Protein AF-A0AAD7VIT7-F1 (afdb_monomer)

Secondary structure (DSSP, 8-state):
-----------TT-TTTT----TTS-HHHHHHHHHHHHHHHHHHHHHH---SSHHHHHHHHHHHHHHHHHHHHHHHHHHHHHHHHHHHHHHHHHHHTSSSS---------------------------------------------------------TTSHHHHHHHHHHHHHHHHHHHHHHHHHHHHHHHHHHHHHHHHHHHHHHHHHHHHHHHHHHHHHHHHHHHHHHHHHHHHHHHHHHHHHHHHHHHHHHHS------

Structure (mmCIF, N/CA/C/O backbone):
data_AF-A0AAD7VIT7-F1
#
_entry.id   AF-A0AAD7VIT7-F1
#
loop_
_atom_site.group_PDB
_atom_site.id
_atom_site.type_symbol
_atom_site.label_atom_id
_atom_site.label_alt_id
_atom_site.label_comp_id
_atom_site.label_asym_id
_atom_site.label_entity_id
_atom_site.label_seq_id
_atom_site.pdbx_PDB_ins_code
_atom_site.Cartn_x
_atom_site.Cartn_y
_atom_site.Cartn_z
_atom_site.occupancy
_atom_site.B_iso_or_equiv
_atom_site.auth_seq_id
_atom_site.auth_comp_id
_atom_site.auth_asym_id
_atom_site.auth_atom_id
_atom_site.pdbx_PDB_model_num
ATOM 1 N N . MET A 1 1 ? -38.504 -33.530 16.231 1.00 44.66 1 MET A N 1
ATOM 2 C CA . MET A 1 1 ? -37.228 -33.086 15.634 1.00 44.66 1 MET A CA 1
ATOM 3 C C . MET A 1 1 ? -37.461 -32.796 14.166 1.00 44.66 1 MET A C 1
ATOM 5 O O . MET A 1 1 ? -37.619 -33.744 13.418 1.00 44.66 1 MET A O 1
ATOM 9 N N . MET A 1 2 ? -37.498 -31.526 13.772 1.00 37.69 2 MET A N 1
ATOM 10 C CA . MET A 1 2 ? -37.040 -31.074 12.456 1.00 37.69 2 MET A CA 1
ATOM 11 C C . MET A 1 2 ? -36.589 -29.628 12.646 1.00 37.69 2 MET A C 1
ATOM 13 O O . MET A 1 2 ? -37.408 -28.732 12.810 1.00 37.69 2 MET A O 1
ATOM 17 N N . ALA A 1 3 ? -35.276 -29.440 12.758 1.00 42.34 3 ALA A N 1
ATOM 18 C CA . ALA A 1 3 ? -34.670 -28.124 12.688 1.00 42.34 3 ALA A CA 1
ATOM 19 C C . ALA A 1 3 ? -34.668 -27.725 11.209 1.00 42.34 3 ALA A C 1
ATOM 21 O O . ALA A 1 3 ? -33.948 -28.325 10.410 1.00 42.34 3 ALA A O 1
ATOM 22 N N . GLU A 1 4 ? -35.520 -26.771 10.841 1.00 39.25 4 GLU A N 1
ATOM 23 C CA . GLU A 1 4 ? -35.485 -26.153 9.520 1.00 39.25 4 GLU A CA 1
ATOM 24 C C . GLU A 1 4 ? -34.134 -25.459 9.322 1.00 39.25 4 GLU A C 1
ATOM 26 O O . GLU A 1 4 ? -33.704 -24.609 10.106 1.00 39.25 4 GLU A O 1
ATOM 31 N N . MET A 1 5 ? -33.441 -25.881 8.266 1.00 46.94 5 MET A N 1
ATOM 32 C CA . MET A 1 5 ? -32.188 -25.308 7.803 1.00 46.94 5 MET A CA 1
ATOM 33 C C . MET A 1 5 ? -32.387 -23.828 7.479 1.00 46.94 5 MET A C 1
ATOM 35 O O . MET A 1 5 ? -33.125 -23.473 6.561 1.00 46.94 5 MET A O 1
ATOM 39 N N . LYS A 1 6 ? -31.664 -22.964 8.199 1.00 40.91 6 LYS A N 1
ATOM 40 C CA . LYS A 1 6 ? -31.456 -21.568 7.815 1.00 40.91 6 LYS A CA 1
ATOM 41 C C . LYS A 1 6 ? -30.848 -21.547 6.414 1.00 40.91 6 LYS A C 1
ATOM 43 O O . LYS A 1 6 ? -29.674 -21.862 6.223 1.00 40.91 6 LYS A O 1
ATOM 48 N N . THR A 1 7 ? -31.648 -21.182 5.419 1.00 39.81 7 THR A N 1
ATOM 49 C CA . THR A 1 7 ? -31.128 -20.794 4.114 1.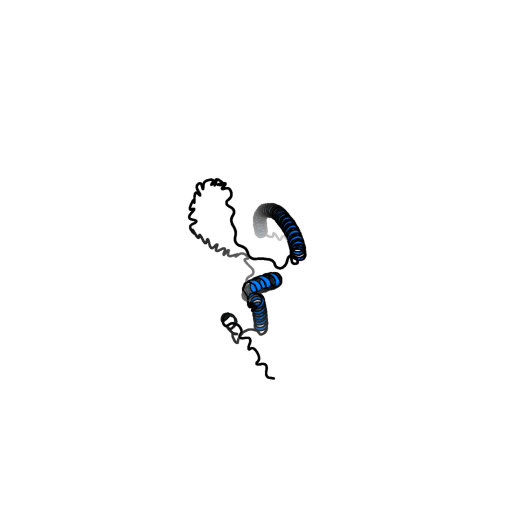00 39.81 7 THR A CA 1
ATOM 50 C C . THR A 1 7 ? -30.355 -19.500 4.317 1.00 39.81 7 THR A C 1
ATOM 52 O O . THR A 1 7 ? -30.952 -18.429 4.433 1.00 39.81 7 THR A O 1
ATOM 55 N N . ASN A 1 8 ? -29.029 -19.595 4.379 1.00 45.41 8 ASN A N 1
ATOM 56 C CA . ASN A 1 8 ? -28.141 -18.446 4.273 1.00 45.41 8 ASN A CA 1
ATOM 57 C C . ASN A 1 8 ? -28.305 -17.867 2.860 1.00 45.41 8 ASN A C 1
ATOM 59 O O . ASN A 1 8 ? -27.525 -18.174 1.958 1.00 45.41 8 ASN A O 1
ATOM 63 N N . LYS A 1 9 ? -29.356 -17.064 2.645 1.00 46.34 9 LYS A N 1
ATOM 64 C CA . LYS A 1 9 ? -29.442 -16.159 1.501 1.00 46.34 9 LYS A CA 1
ATOM 65 C C . LYS A 1 9 ? -28.175 -15.317 1.562 1.00 46.34 9 LYS A C 1
ATOM 67 O O . LYS A 1 9 ? -27.988 -14.552 2.504 1.00 46.34 9 LYS A O 1
ATOM 72 N N . LEU A 1 10 ? -27.282 -15.491 0.588 1.00 54.19 10 LEU A N 1
ATOM 73 C CA . LEU A 1 10 ? -26.277 -14.472 0.316 1.00 54.19 10 LEU A CA 1
ATOM 74 C C . LEU A 1 10 ? -27.039 -13.144 0.189 1.00 54.19 10 LEU A C 1
ATOM 76 O O . LEU A 1 10 ? -28.068 -13.121 -0.498 1.00 54.19 10 LEU A O 1
ATOM 80 N N . PRO A 1 11 ? -26.622 -12.086 0.901 1.00 57.09 11 PRO A N 1
ATOM 81 C CA . PRO A 1 11 ? -27.318 -10.816 0.832 1.00 57.09 11 PRO A CA 1
ATOM 82 C C . PRO A 1 11 ? -27.420 -10.399 -0.635 1.00 57.09 11 PRO A C 1
ATOM 84 O O . PRO A 1 11 ? -26.456 -10.497 -1.394 1.00 57.09 11 PRO A O 1
ATOM 87 N N . SER A 1 12 ? -28.604 -9.933 -1.037 1.00 57.50 12 SER A N 1
ATOM 88 C CA . SER A 1 12 ? -28.936 -9.479 -2.399 1.00 57.50 12 SER A CA 1
ATOM 89 C C . SER A 1 12 ? -28.066 -8.306 -2.897 1.00 57.50 12 SER A C 1
ATOM 91 O O . SER A 1 12 ? -28.325 -7.745 -3.960 1.00 57.50 12 SER A O 1
ATOM 93 N N . ASN A 1 13 ? -27.050 -7.905 -2.136 1.00 63.47 13 ASN A N 1
ATOM 94 C CA . ASN A 1 13 ? -26.297 -6.677 -2.323 1.00 63.47 13 ASN A CA 1
ATOM 95 C C . ASN A 1 13 ? -25.154 -6.787 -3.334 1.00 63.47 13 ASN A C 1
ATOM 97 O O . ASN A 1 13 ? -24.619 -5.756 -3.733 1.00 63.47 13 ASN A O 1
ATOM 101 N N . TRP A 1 14 ? -24.758 -7.984 -3.777 1.00 69.50 14 TRP A N 1
ATOM 102 C CA . TRP A 1 14 ? -23.570 -8.141 -4.629 1.00 69.50 14 TRP A CA 1
ATOM 103 C C . TRP A 1 14 ? -23.892 -8.674 -6.028 1.00 69.50 14 TRP A C 1
ATOM 105 O O . TRP A 1 14 ? -23.249 -9.593 -6.530 1.00 69.50 14 TRP A O 1
ATOM 115 N N . TRP A 1 15 ? -24.877 -8.056 -6.679 1.00 69.44 15 TRP A N 1
ATOM 116 C CA . TRP A 1 15 ? -25.324 -8.365 -8.046 1.00 69.44 15 TRP A CA 1
ATOM 117 C C . TRP A 1 15 ? -24.199 -8.358 -9.104 1.00 69.44 15 TRP A C 1
ATOM 119 O O . TRP A 1 15 ? -24.311 -9.002 -10.143 1.00 69.44 15 TRP A O 1
ATOM 129 N N . TRP A 1 16 ? -23.084 -7.676 -8.836 1.00 73.44 16 TRP A N 1
ATOM 130 C CA . TRP A 1 16 ? -21.914 -7.627 -9.716 1.00 73.44 16 TRP A CA 1
ATOM 131 C C . TRP A 1 16 ? -20.985 -8.853 -9.598 1.00 73.44 16 TRP A C 1
ATOM 133 O O . TRP A 1 16 ? -20.225 -9.113 -10.529 1.00 73.44 16 TRP A O 1
ATOM 143 N N . LEU A 1 17 ? -21.064 -9.639 -8.513 1.00 67.62 17 LEU A N 1
ATOM 144 C CA . LEU A 1 17 ? -20.335 -10.914 -8.369 1.00 67.62 17 LEU A CA 1
ATOM 145 C C . LEU A 1 17 ? -20.996 -12.067 -9.146 1.00 67.62 17 LEU A C 1
ATOM 147 O O . LEU A 1 17 ? -20.371 -13.105 -9.347 1.00 67.62 17 LEU A O 1
ATOM 151 N N . ASP A 1 18 ? -22.245 -11.888 -9.588 1.00 62.03 18 ASP A N 1
ATOM 152 C CA . ASP A 1 18 ? -23.049 -12.916 -10.272 1.00 62.03 18 ASP A CA 1
ATOM 153 C C . ASP A 1 18 ? -23.036 -12.773 -11.807 1.00 62.03 18 ASP A C 1
ATOM 155 O O . ASP A 1 18 ? -23.712 -13.491 -12.542 1.00 62.03 18 ASP A O 1
ATOM 159 N N . SER A 1 19 ? -22.234 -11.842 -12.332 1.00 55.31 19 SER A N 1
ATOM 160 C CA . SER A 1 19 ? -22.086 -11.633 -13.776 1.00 55.31 19 SER A CA 1
ATOM 161 C C . SER A 1 19 ? -21.198 -12.723 -14.393 1.00 55.31 19 SER A C 1
ATOM 163 O O . SER A 1 19 ? -19.988 -12.571 -14.567 1.00 55.31 19 SER A O 1
ATOM 165 N N . HIS A 1 20 ? -21.809 -13.871 -14.683 1.00 62.59 20 HIS A N 1
ATOM 166 C CA . HIS A 1 20 ? -21.123 -15.107 -15.041 1.00 62.59 20 HIS A CA 1
ATOM 167 C C . HIS A 1 20 ? -20.453 -15.160 -16.427 1.00 62.59 20 HIS A C 1
ATOM 169 O O . HIS A 1 20 ? -20.968 -14.718 -17.452 1.00 62.59 20 HIS A O 1
ATOM 175 N N . SER A 1 21 ? -19.287 -15.817 -16.407 1.00 56.47 21 SER A N 1
ATOM 176 C CA . SER A 1 21 ? -18.686 -16.702 -17.418 1.00 56.47 21 SER A CA 1
ATOM 177 C C . SER A 1 21 ? -19.126 -16.544 -18.877 1.00 56.47 21 SER A C 1
ATOM 179 O O . SER A 1 21 ? -20.099 -17.143 -19.334 1.00 56.47 21 SER A O 1
ATOM 181 N N . ALA A 1 22 ? -18.273 -15.889 -19.666 1.00 53.31 22 ALA A N 1
ATOM 182 C CA . ALA A 1 22 ? -18.288 -16.094 -21.106 1.00 53.31 22 ALA A CA 1
ATOM 183 C C . ALA A 1 22 ? -17.870 -17.550 -21.408 1.00 53.31 22 ALA A C 1
ATOM 185 O O . ALA A 1 22 ? -16.815 -17.977 -20.927 1.00 53.31 22 ALA A O 1
ATOM 186 N N . PRO A 1 23 ? -18.609 -18.296 -22.248 1.00 58.59 23 PRO A N 1
ATOM 187 C CA . PRO A 1 23 ? -18.364 -19.718 -22.532 1.00 58.59 23 PRO A CA 1
ATOM 188 C C . PRO A 1 23 ? -17.090 -19.994 -23.360 1.00 58.59 23 PRO A C 1
ATOM 190 O O . PRO A 1 23 ? -16.885 -21.098 -23.852 1.00 58.59 23 PRO A O 1
ATOM 193 N N . ARG A 1 24 ? -16.220 -18.993 -23.542 1.00 55.53 24 ARG A N 1
ATOM 194 C CA . ARG A 1 24 ? -15.003 -19.051 -24.368 1.00 55.53 24 ARG A CA 1
ATOM 195 C C . ARG A 1 24 ? -13.756 -18.574 -23.618 1.00 55.53 24 ARG A C 1
ATOM 197 O O . ARG A 1 24 ? -12.889 -17.928 -24.200 1.00 55.53 24 ARG A O 1
ATOM 204 N N . ARG A 1 25 ? -13.670 -18.827 -22.311 1.00 61.78 25 ARG A N 1
ATOM 205 C CA . ARG A 1 25 ? -12.464 -18.523 -21.523 1.00 61.78 25 ARG A CA 1
ATOM 206 C C . ARG A 1 25 ? -11.632 -19.786 -21.334 1.00 61.78 25 ARG A C 1
ATOM 208 O O . ARG A 1 25 ? -12.180 -20.880 -21.241 1.00 61.78 25 ARG A O 1
ATOM 215 N N . SER A 1 26 ? -10.306 -19.640 -21.308 1.00 80.88 26 SER A N 1
ATOM 216 C CA . SER A 1 26 ? -9.421 -20.764 -21.002 1.00 80.88 26 SER A CA 1
ATOM 217 C C . SER A 1 26 ? -9.746 -21.303 -19.608 1.00 80.88 26 SER A C 1
ATOM 219 O O . SER A 1 26 ? -10.045 -20.533 -18.692 1.00 80.88 26 SER A O 1
ATOM 221 N N . THR A 1 27 ? -9.664 -22.622 -19.436 1.00 79.00 27 THR A N 1
ATOM 222 C CA . THR A 1 27 ? -9.895 -23.295 -18.146 1.00 79.00 27 THR A CA 1
ATOM 223 C C . THR A 1 27 ? -9.061 -22.669 -17.026 1.00 79.00 27 THR A C 1
ATOM 225 O O . THR A 1 27 ? -9.572 -22.416 -15.941 1.00 79.00 27 THR A O 1
ATOM 228 N N . ARG A 1 28 ? -7.810 -22.288 -17.323 1.00 79.06 28 ARG A N 1
ATOM 229 C CA . ARG A 1 28 ? -6.922 -21.576 -16.392 1.00 79.06 28 ARG A CA 1
ATOM 230 C C . ARG A 1 28 ? -7.462 -20.209 -15.964 1.00 79.06 28 ARG A C 1
ATOM 232 O O . ARG A 1 28 ? -7.422 -19.902 -14.779 1.00 79.06 28 ARG A O 1
ATOM 239 N N . LEU A 1 29 ? -7.959 -19.397 -16.901 1.00 80.88 29 LEU A N 1
ATOM 240 C CA . LEU A 1 29 ? -8.526 -18.082 -16.584 1.00 80.88 29 LEU A CA 1
ATOM 241 C C . LEU A 1 29 ? -9.779 -18.221 -15.711 1.00 80.88 29 LEU A C 1
ATOM 243 O O . LEU A 1 29 ? -9.994 -17.434 -14.793 1.00 80.88 29 LEU A O 1
ATOM 247 N N . GLN A 1 30 ? -10.590 -19.241 -15.982 1.00 82.19 30 GLN A N 1
ATOM 248 C CA . GLN A 1 30 ? -11.789 -19.518 -15.205 1.00 82.19 30 GLN A CA 1
ATOM 249 C C . GLN A 1 30 ? -11.452 -19.926 -13.767 1.00 82.19 30 GLN A C 1
ATOM 251 O O . GLN A 1 30 ? -12.042 -19.378 -12.841 1.00 82.19 30 GLN A O 1
ATOM 256 N N . SER A 1 31 ? -10.459 -20.799 -13.569 1.00 84.19 31 SER A N 1
ATOM 257 C CA . SER A 1 31 ? -9.964 -21.145 -12.231 1.00 84.19 31 SER A CA 1
ATOM 258 C C . SER A 1 31 ? -9.421 -19.926 -11.484 1.00 84.19 31 SER A C 1
ATOM 260 O O . SER A 1 31 ? -9.743 -19.745 -10.315 1.00 84.19 31 SER A O 1
ATOM 262 N N . THR A 1 32 ? -8.656 -19.053 -12.153 1.00 83.31 32 THR A N 1
ATOM 263 C CA . THR A 1 32 ? -8.126 -17.840 -11.507 1.00 83.31 32 THR A CA 1
ATOM 264 C C . THR A 1 32 ? -9.218 -16.841 -11.139 1.00 83.31 32 THR A C 1
ATOM 266 O O . THR A 1 32 ? -9.153 -16.250 -10.071 1.00 83.31 32 THR A O 1
ATOM 269 N N . LEU A 1 33 ? -10.234 -16.656 -11.989 1.00 84.75 33 LEU A N 1
ATOM 270 C CA . LEU A 1 33 ? -11.360 -15.770 -11.678 1.00 84.75 33 LEU A CA 1
ATOM 271 C C . LEU A 1 33 ? -12.187 -16.322 -10.514 1.00 84.75 33 LEU A C 1
ATOM 273 O O . LEU A 1 33 ? -12.507 -15.577 -9.599 1.00 84.75 33 LEU A O 1
ATOM 277 N N . ALA A 1 34 ? -12.442 -17.632 -10.496 1.00 85.75 34 ALA A N 1
ATOM 278 C CA . ALA A 1 34 ? -13.138 -18.276 -9.388 1.00 85.75 34 ALA A CA 1
ATOM 279 C C . ALA A 1 34 ? -12.377 -18.125 -8.058 1.00 85.75 34 ALA A C 1
ATOM 281 O O . ALA A 1 34 ? -12.994 -17.859 -7.033 1.00 85.75 34 ALA A O 1
ATOM 282 N N . GLU A 1 35 ? -11.045 -18.245 -8.066 1.00 87.81 35 GLU A N 1
ATOM 283 C CA . GLU A 1 35 ? -10.213 -18.008 -6.877 1.00 87.81 35 GLU A CA 1
ATOM 284 C C . GLU A 1 35 ? -10.262 -16.541 -6.402 1.00 87.81 35 GLU A C 1
ATOM 286 O O . GLU A 1 35 ? -10.239 -16.259 -5.203 1.00 87.81 35 GLU A O 1
ATOM 291 N N . LEU A 1 36 ? -10.349 -15.582 -7.327 1.00 88.19 36 LEU A N 1
ATOM 292 C CA . LEU A 1 36 ? -10.524 -14.171 -6.973 1.00 88.19 36 LEU A CA 1
ATOM 293 C C . LEU A 1 36 ? -11.916 -13.904 -6.393 1.00 88.19 36 LEU A C 1
ATOM 295 O O . LEU A 1 36 ? -12.037 -13.166 -5.413 1.00 88.19 36 LEU A O 1
ATOM 299 N N . ASP A 1 37 ? -12.952 -14.536 -6.941 1.00 88.12 37 ASP A N 1
ATOM 300 C CA . ASP A 1 37 ? -14.317 -14.427 -6.429 1.00 88.12 37 ASP A CA 1
ATOM 301 C C . ASP A 1 37 ? -14.433 -15.029 -5.025 1.00 88.12 37 ASP A C 1
ATOM 303 O O . ASP A 1 37 ? -15.089 -14.449 -4.158 1.00 88.12 37 ASP A O 1
ATOM 307 N N . THR A 1 38 ? -13.780 -16.167 -4.755 1.00 90.38 38 THR A N 1
ATOM 308 C CA . THR A 1 38 ? -13.770 -16.767 -3.410 1.00 90.38 38 THR A CA 1
ATOM 309 C C . THR A 1 38 ? -13.043 -15.879 -2.406 1.00 90.38 38 THR A C 1
ATOM 311 O O . THR A 1 38 ? -13.575 -15.645 -1.321 1.00 90.38 38 THR A O 1
ATOM 314 N N . LYS A 1 39 ? -11.886 -15.312 -2.772 1.00 91.25 39 LYS A N 1
ATOM 315 C CA . LYS A 1 39 ? -11.160 -14.343 -1.933 1.00 91.25 39 LYS A CA 1
ATOM 316 C C . LYS A 1 39 ? -11.984 -13.086 -1.662 1.00 91.25 39 LYS A C 1
ATOM 318 O O . LYS A 1 39 ? -12.056 -12.636 -0.522 1.00 91.25 39 LYS A O 1
ATOM 323 N N . THR A 1 40 ? -12.656 -12.553 -2.679 1.00 91.25 40 THR A N 1
ATOM 324 C CA . THR A 1 40 ? -13.527 -11.373 -2.547 1.00 91.25 40 THR A CA 1
ATOM 325 C C . THR A 1 40 ? -14.699 -11.645 -1.612 1.00 91.25 40 THR A C 1
ATOM 327 O O . THR A 1 40 ? -14.963 -10.859 -0.704 1.00 91.25 40 THR A O 1
ATOM 330 N N . LYS A 1 41 ? -15.347 -12.806 -1.755 1.00 89.88 41 LYS A N 1
ATOM 331 C CA . LYS A 1 41 ? -16.411 -13.246 -0.844 1.00 89.88 41 LYS A CA 1
ATOM 332 C C . LYS A 1 41 ? -15.903 -13.415 0.590 1.00 89.88 41 LYS A C 1
ATOM 334 O O . LYS A 1 41 ? -16.607 -13.019 1.512 1.00 89.88 41 LYS A O 1
ATOM 339 N N . ALA A 1 42 ? -14.700 -13.957 0.788 1.00 91.94 42 ALA A N 1
ATOM 340 C CA . ALA A 1 42 ? -14.095 -14.088 2.114 1.00 91.94 42 ALA A CA 1
ATOM 341 C C . ALA A 1 42 ? -13.843 -12.718 2.765 1.00 91.94 42 ALA A C 1
ATOM 343 O O . ALA A 1 42 ? -14.253 -12.501 3.901 1.00 91.94 42 ALA A O 1
ATOM 344 N N . MET A 1 43 ? -13.261 -11.766 2.026 1.00 93.38 43 MET A N 1
ATOM 345 C CA . MET A 1 43 ? -13.041 -10.397 2.512 1.00 93.38 43 MET A CA 1
ATOM 346 C C . MET A 1 43 ? -14.347 -9.723 2.928 1.00 93.38 43 MET A C 1
ATOM 348 O O . MET A 1 43 ? -14.436 -9.150 4.010 1.00 93.38 43 MET A O 1
ATOM 352 N N . LEU A 1 44 ? -15.383 -9.832 2.100 1.00 90.00 44 LEU A N 1
ATOM 353 C CA . LEU A 1 44 ? -16.674 -9.233 2.407 1.00 90.00 44 LEU A CA 1
ATOM 354 C C . LEU A 1 44 ? -17.358 -9.897 3.614 1.00 90.00 44 LEU A C 1
ATOM 356 O O . LEU A 1 44 ? -17.983 -9.209 4.416 1.00 90.00 44 LEU A O 1
ATOM 360 N N . ARG A 1 45 ? -17.184 -11.211 3.808 1.00 88.94 45 ARG A N 1
ATOM 361 C CA . ARG A 1 45 ? -17.674 -11.922 5.002 1.00 88.94 45 ARG A CA 1
ATOM 362 C C . ARG A 1 45 ? -17.016 -11.450 6.295 1.00 88.94 45 ARG A C 1
ATOM 364 O O . ARG A 1 45 ? -17.677 -11.464 7.324 1.00 88.94 45 ARG A O 1
ATOM 371 N N . LEU A 1 46 ? -15.759 -11.008 6.254 1.00 88.94 46 LEU A N 1
ATOM 372 C CA . LEU A 1 46 ? -15.103 -10.410 7.424 1.00 88.94 46 LEU A CA 1
ATOM 373 C C . LEU A 1 46 ? -15.699 -9.044 7.802 1.00 88.94 46 LEU A C 1
ATOM 375 O O . LEU A 1 46 ? -15.529 -8.613 8.939 1.00 88.94 46 LEU A O 1
ATOM 379 N N . ILE A 1 47 ? -16.382 -8.376 6.865 1.00 85.75 47 ILE A N 1
ATOM 380 C CA . ILE A 1 47 ? -16.986 -7.049 7.052 1.00 85.75 47 ILE A CA 1
ATOM 381 C C . ILE A 1 47 ? -18.471 -7.158 7.423 1.00 85.75 47 ILE A C 1
ATOM 383 O O . ILE A 1 47 ? -18.941 -6.428 8.292 1.00 85.75 47 ILE A O 1
ATOM 387 N N . GLU A 1 48 ? -19.213 -8.044 6.756 1.00 80.38 48 GLU A N 1
ATOM 388 C CA . GLU A 1 48 ? -20.674 -8.156 6.873 1.00 80.38 48 GLU A CA 1
ATOM 389 C C . GLU A 1 48 ? -21.159 -9.181 7.910 1.00 80.38 48 GLU A C 1
ATOM 391 O O . GLU A 1 48 ? -22.358 -9.426 7.977 1.00 80.38 48 GLU A O 1
ATOM 396 N N . GLU A 1 49 ? -20.281 -9.815 8.695 1.00 77.69 49 GLU A N 1
ATOM 397 C CA . GLU A 1 49 ? -20.713 -10.860 9.635 1.00 77.69 49 GLU A CA 1
ATOM 398 C C . GLU A 1 49 ? -21.835 -10.371 10.571 1.00 77.69 49 GLU A C 1
ATOM 400 O O . GLU A 1 49 ? -21.736 -9.293 11.166 1.00 77.69 49 GLU A O 1
ATOM 405 N N . ASP A 1 50 ? -22.913 -11.164 10.652 1.00 68.81 50 ASP A N 1
ATOM 406 C CA . ASP A 1 50 ? -24.147 -10.814 11.355 1.00 68.81 50 ASP A CA 1
ATOM 407 C C . ASP A 1 50 ? -23.844 -10.500 12.826 1.00 68.81 50 ASP A C 1
ATOM 409 O O . ASP A 1 50 ? -23.480 -11.373 13.614 1.00 68.81 50 ASP A O 1
ATOM 413 N N . ALA A 1 51 ? -23.986 -9.229 13.187 1.00 76.44 51 ALA A N 1
ATOM 414 C CA . ALA A 1 51 ? -23.895 -8.755 14.556 1.00 76.44 51 ALA A CA 1
ATOM 415 C C . ALA A 1 51 ? -25.264 -8.221 14.967 1.00 76.44 51 ALA A C 1
ATOM 417 O O . ALA A 1 51 ? -25.793 -7.314 14.315 1.00 76.44 51 ALA A O 1
ATOM 418 N N . ASP A 1 52 ? -25.800 -8.755 16.063 1.00 80.31 52 ASP A N 1
ATOM 419 C CA . ASP A 1 52 ? -27.124 -8.401 16.583 1.00 80.31 52 ASP A CA 1
ATOM 420 C C . ASP A 1 52 ? -27.168 -6.957 17.130 1.00 80.31 52 ASP A C 1
ATOM 422 O O . ASP A 1 52 ? -28.240 -6.380 17.306 1.00 80.31 52 ASP A O 1
ATOM 426 N N . SER A 1 53 ? -26.000 -6.338 17.359 1.0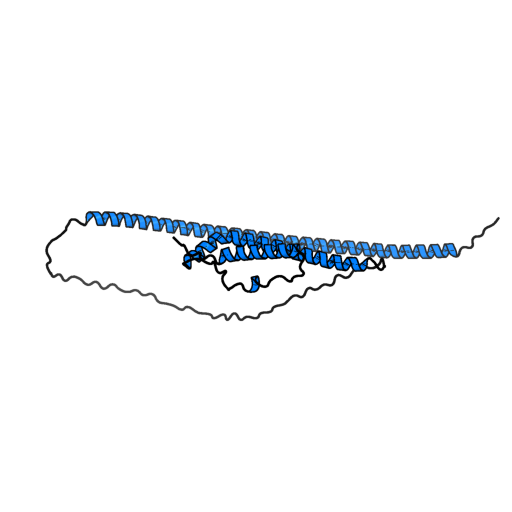0 87.38 53 SER A N 1
ATOM 427 C CA . SER A 1 53 ? -25.840 -4.955 17.828 1.00 87.38 53 SER A CA 1
ATOM 428 C C . SER A 1 53 ? -24.699 -4.213 17.116 1.00 87.38 53 SER A C 1
ATOM 430 O O . SER A 1 53 ? -23.688 -4.803 16.724 1.00 87.38 53 SER A O 1
ATOM 432 N N . PHE A 1 54 ? -24.823 -2.884 16.996 1.00 85.56 54 PHE A N 1
ATOM 433 C CA . PHE A 1 54 ? -23.791 -2.010 16.420 1.00 85.56 54 PHE A CA 1
ATOM 434 C C . PHE A 1 54 ? -22.459 -2.089 17.181 1.00 85.56 54 PHE A C 1
ATOM 436 O O . PHE A 1 54 ? -21.401 -2.171 16.559 1.00 85.56 54 PHE A O 1
ATOM 443 N N . ALA A 1 55 ? -22.505 -2.111 18.518 1.00 90.44 55 ALA A N 1
ATOM 444 C CA . ALA A 1 55 ? -21.302 -2.201 19.347 1.00 90.44 55 ALA A CA 1
ATOM 445 C C . ALA A 1 55 ? -20.536 -3.508 19.079 1.00 90.44 55 ALA A C 1
ATOM 447 O O . ALA A 1 55 ? -19.324 -3.497 18.877 1.00 90.44 55 ALA A O 1
ATOM 448 N N . GLN A 1 56 ? -21.267 -4.619 18.970 1.00 89.12 56 GLN A N 1
ATOM 449 C CA . GLN A 1 56 ? -20.709 -5.930 18.649 1.00 89.12 56 GLN A CA 1
ATOM 450 C C . GLN A 1 56 ? -20.132 -5.971 17.225 1.00 89.12 56 GLN A C 1
ATOM 452 O O . GLN A 1 56 ? -19.060 -6.535 17.012 1.00 89.12 56 GLN A O 1
ATOM 457 N N . ARG A 1 57 ? -20.783 -5.309 16.255 1.00 87.81 57 ARG A N 1
ATOM 458 C CA . ARG A 1 57 ? -20.247 -5.151 14.891 1.00 87.81 57 ARG A CA 1
ATOM 459 C C . ARG A 1 57 ? -18.904 -4.422 14.895 1.00 87.81 57 ARG A C 1
ATOM 461 O O . ARG A 1 57 ? -17.964 -4.868 14.240 1.00 87.81 57 ARG A O 1
ATOM 468 N N . ALA A 1 58 ? -18.813 -3.313 15.630 1.00 88.62 58 ALA A N 1
ATOM 469 C CA . ALA A 1 58 ? -17.583 -2.538 15.743 1.00 88.62 58 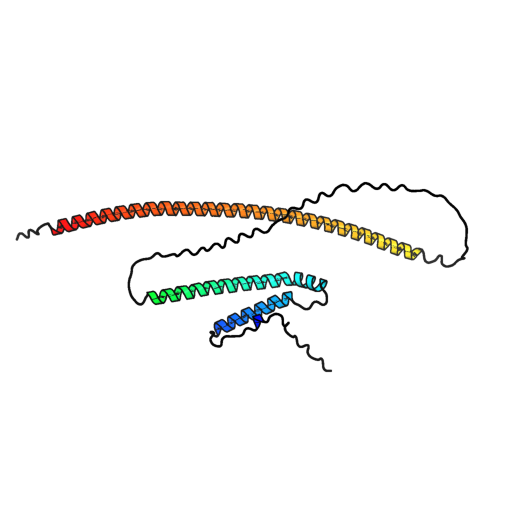ALA A CA 1
ATOM 470 C C . ALA A 1 58 ? -16.461 -3.359 16.400 1.00 88.62 58 ALA A C 1
ATOM 472 O O . ALA A 1 58 ? -15.339 -3.385 15.894 1.00 88.62 58 ALA A O 1
ATOM 473 N N . GLU A 1 59 ? -16.766 -4.084 17.478 1.00 91.62 59 GLU A N 1
ATOM 474 C CA . GLU A 1 59 ? -15.804 -4.946 18.167 1.00 91.62 59 GLU A CA 1
ATOM 475 C C . GLU A 1 59 ? -15.272 -6.065 17.255 1.00 91.62 59 GLU A C 1
ATOM 477 O O . GLU A 1 59 ? -14.055 -6.247 17.137 1.00 91.62 59 GLU A O 1
ATOM 482 N N . MET A 1 60 ? -16.162 -6.793 16.569 1.00 90.38 60 MET A N 1
ATOM 483 C CA . MET A 1 60 ? -15.761 -7.866 15.653 1.00 90.38 60 MET A CA 1
ATOM 484 C C . MET A 1 60 ? -14.932 -7.339 14.482 1.00 90.38 60 MET A C 1
ATOM 486 O O . MET A 1 60 ? -13.932 -7.963 14.120 1.00 90.38 60 MET A O 1
ATOM 490 N N . TYR A 1 61 ? -15.279 -6.169 13.934 1.00 91.06 61 TYR A N 1
ATOM 491 C CA . TYR A 1 61 ? -14.496 -5.537 12.874 1.00 91.06 61 TYR A CA 1
ATOM 492 C C . TYR A 1 61 ? -13.045 -5.303 13.303 1.00 91.06 61 TYR A C 1
ATOM 494 O O . TYR A 1 61 ? -12.126 -5.709 12.593 1.00 91.06 61 TYR A O 1
ATOM 502 N N . TYR A 1 62 ? -12.809 -4.701 14.474 1.00 93.75 62 TYR A N 1
ATOM 503 C CA . TYR A 1 62 ? -11.440 -4.451 14.932 1.00 93.75 62 TYR A CA 1
ATOM 504 C C . TYR A 1 62 ? -10.657 -5.744 15.189 1.00 93.75 62 TYR A C 1
ATOM 506 O O . TYR A 1 62 ? -9.461 -5.781 14.895 1.00 93.75 62 TYR A O 1
ATOM 514 N N . LYS A 1 63 ? -11.319 -6.815 15.646 1.00 92.44 63 LYS A N 1
ATOM 515 C CA . LYS A 1 63 ? -10.696 -8.143 15.790 1.00 92.44 63 LYS A CA 1
ATOM 516 C C . LYS A 1 63 ? -10.323 -8.768 14.440 1.00 92.44 63 LYS A C 1
ATOM 518 O O . LYS A 1 63 ? -9.248 -9.347 14.323 1.00 92.44 63 LYS A O 1
ATOM 523 N N . LYS A 1 64 ? -11.173 -8.630 13.417 1.00 93.81 64 LYS A N 1
ATOM 524 C CA . LYS A 1 64 ? -10.972 -9.214 12.073 1.00 93.81 64 LYS A CA 1
ATOM 525 C C . LYS A 1 64 ? -10.145 -8.348 11.122 1.00 93.81 64 LYS A C 1
ATOM 527 O O . LYS A 1 64 ? -9.674 -8.824 10.089 1.00 93.81 64 LYS A O 1
ATOM 532 N N . ARG A 1 65 ? -9.919 -7.080 11.468 1.00 94.81 65 ARG A N 1
ATOM 533 C CA . ARG A 1 65 ? -9.172 -6.113 10.653 1.00 94.81 65 ARG A CA 1
ATOM 534 C C . ARG A 1 65 ? -7.792 -6.613 10.189 1.00 94.81 65 ARG A C 1
ATOM 536 O O . ARG A 1 65 ? -7.481 -6.378 9.022 1.00 94.81 65 ARG A O 1
ATOM 543 N N . PRO A 1 66 ? -6.967 -7.300 11.007 1.00 96.00 66 PRO A N 1
ATOM 544 C CA . PRO A 1 66 ? -5.674 -7.812 10.546 1.00 96.00 66 PRO A CA 1
ATOM 545 C C . PRO A 1 66 ? -5.803 -8.857 9.427 1.00 96.00 66 PRO A C 1
ATOM 547 O O . PRO A 1 66 ? -5.069 -8.798 8.442 1.00 96.00 66 PRO A O 1
ATOM 550 N N . GLU A 1 67 ? -6.771 -9.769 9.541 1.00 95.25 67 GLU A N 1
ATOM 551 C CA . GLU A 1 67 ? -7.047 -10.799 8.532 1.00 95.25 67 GLU A CA 1
ATOM 552 C C . GLU A 1 67 ? -7.548 -10.172 7.224 1.00 95.25 67 GLU A C 1
ATOM 554 O O . GLU A 1 67 ? -7.070 -10.504 6.138 1.00 95.25 67 GLU A O 1
ATOM 559 N N . LEU A 1 68 ? -8.442 -9.183 7.330 1.00 95.75 68 LEU A N 1
ATOM 560 C CA . LEU A 1 68 ? -8.930 -8.431 6.177 1.00 95.75 68 LEU A CA 1
ATOM 561 C C . LEU A 1 68 ? -7.790 -7.696 5.454 1.00 95.75 68 LEU A C 1
ATOM 563 O O . LEU A 1 68 ? -7.705 -7.753 4.229 1.00 95.75 68 LEU A O 1
ATOM 567 N N . ILE A 1 69 ? -6.888 -7.042 6.196 1.00 96.25 69 ILE A N 1
ATOM 568 C CA . ILE A 1 69 ? -5.711 -6.370 5.621 1.00 96.25 69 ILE A CA 1
ATOM 569 C C . ILE A 1 69 ? -4.828 -7.373 4.873 1.00 96.25 69 ILE A C 1
ATOM 571 O O . ILE A 1 69 ? -4.400 -7.080 3.756 1.00 96.25 69 ILE A O 1
ATOM 575 N N . SER A 1 70 ? -4.583 -8.549 5.457 1.00 96.38 70 SER A N 1
ATOM 576 C CA . SER A 1 70 ? -3.792 -9.610 4.825 1.00 96.38 70 SER A CA 1
ATOM 577 C C . SER A 1 70 ? -4.387 -10.024 3.476 1.00 96.38 70 SER A C 1
ATOM 579 O O . SER A 1 70 ? -3.698 -10.000 2.456 1.00 96.38 70 SER A O 1
ATOM 581 N N . LEU A 1 71 ? -5.690 -10.322 3.441 1.00 94.81 71 LEU A N 1
ATOM 582 C CA . LEU A 1 71 ? -6.384 -10.715 2.212 1.00 94.81 71 LEU A CA 1
ATOM 583 C C . LEU A 1 71 ? -6.359 -9.614 1.143 1.00 94.81 71 LEU A C 1
ATOM 585 O O . LEU A 1 71 ? -6.141 -9.907 -0.033 1.00 94.81 71 LEU A O 1
ATOM 589 N N . VAL A 1 72 ? -6.533 -8.348 1.536 1.00 96.62 72 VAL A N 1
ATOM 590 C CA . VAL A 1 72 ? -6.475 -7.203 0.610 1.00 96.62 72 VAL A CA 1
ATOM 591 C C . VAL A 1 72 ? -5.070 -7.030 0.026 1.00 96.62 72 VAL A C 1
ATOM 593 O O . VAL A 1 72 ? -4.930 -6.778 -1.173 1.00 96.62 72 VAL A O 1
ATOM 596 N N . GLN A 1 73 ? -4.019 -7.191 0.835 1.00 95.50 73 GLN A N 1
ATOM 597 C CA . GLN A 1 73 ? -2.637 -7.125 0.351 1.00 95.50 73 GLN A CA 1
ATOM 598 C C . GLN A 1 73 ? -2.335 -8.243 -0.653 1.00 95.50 73 GLN A C 1
ATOM 600 O O . GLN A 1 73 ? -1.759 -7.975 -1.711 1.00 95.50 73 GLN A O 1
ATOM 605 N N . ASP A 1 74 ? -2.759 -9.473 -0.367 1.00 93.12 74 ASP A N 1
ATOM 606 C CA . ASP A 1 74 ? -2.591 -10.609 -1.276 1.00 93.12 74 ASP A CA 1
ATOM 607 C C . ASP A 1 74 ? -3.386 -10.425 -2.572 1.00 93.12 74 ASP A C 1
ATOM 609 O O . ASP A 1 74 ? -2.885 -10.695 -3.671 1.00 93.12 74 ASP A O 1
ATOM 613 N N . PHE A 1 75 ? -4.606 -9.895 -2.476 1.00 93.31 75 PH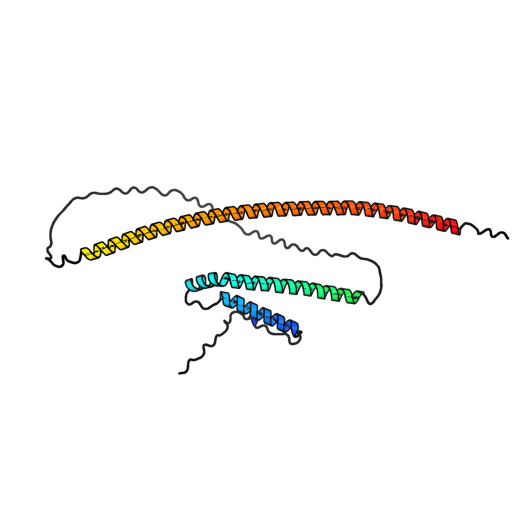E A N 1
ATOM 614 C CA . PHE A 1 75 ? -5.415 -9.537 -3.636 1.00 93.31 75 PHE A CA 1
ATOM 615 C C . PHE A 1 75 ? -4.712 -8.484 -4.506 1.00 93.31 75 PHE A C 1
ATOM 617 O O . PHE A 1 75 ? -4.589 -8.657 -5.719 1.00 93.31 75 PHE A O 1
ATOM 624 N N . TYR A 1 76 ? -4.156 -7.433 -3.897 1.00 94.88 76 TYR A N 1
ATOM 625 C CA . TYR A 1 76 ? -3.393 -6.415 -4.619 1.00 94.88 76 TYR A CA 1
ATOM 626 C C . TYR A 1 76 ? -2.150 -7.000 -5.307 1.00 94.88 76 TYR A C 1
ATOM 628 O O . TYR A 1 76 ? -1.940 -6.769 -6.500 1.00 94.88 76 TYR A O 1
ATOM 636 N N . ARG A 1 77 ? -1.343 -7.799 -4.593 1.00 92.69 77 ARG A N 1
ATOM 637 C CA . ARG A 1 77 ? -0.132 -8.438 -5.143 1.00 92.69 77 ARG A CA 1
ATOM 638 C C . ARG A 1 77 ? -0.458 -9.335 -6.337 1.00 92.69 77 ARG A C 1
ATOM 640 O O . ARG A 1 77 ? 0.212 -9.265 -7.369 1.00 92.69 77 ARG A O 1
ATOM 647 N N . THR A 1 78 ? -1.498 -10.156 -6.213 1.00 89.75 78 THR A N 1
ATOM 648 C CA . THR A 1 78 ? -1.919 -11.078 -7.276 1.00 89.75 78 THR A CA 1
ATOM 649 C C . THR A 1 78 ? -2.471 -10.337 -8.492 1.00 89.75 78 THR A C 1
ATOM 651 O O . THR A 1 78 ? -2.070 -10.649 -9.617 1.00 89.75 78 THR A O 1
ATOM 654 N N . HIS A 1 79 ? -3.308 -9.315 -8.294 1.00 90.25 79 HIS A N 1
ATOM 655 C CA . HIS A 1 79 ? -3.844 -8.504 -9.388 1.00 90.25 79 HIS A CA 1
ATOM 656 C C . HIS A 1 79 ? -2.745 -7.704 -10.106 1.00 90.25 79 HIS A C 1
ATOM 658 O O . HIS A 1 79 ? -2.699 -7.682 -11.338 1.00 90.25 79 HIS A O 1
ATOM 664 N N . ARG A 1 80 ? -1.804 -7.107 -9.358 1.00 92.88 80 ARG A N 1
ATOM 665 C CA . ARG A 1 80 ? -0.639 -6.399 -9.916 1.00 92.88 80 ARG A CA 1
ATOM 666 C C . ARG A 1 80 ? 0.197 -7.322 -10.806 1.00 92.88 80 ARG A C 1
ATOM 668 O O . ARG A 1 80 ? 0.453 -6.977 -11.957 1.00 92.88 80 ARG A O 1
ATOM 675 N N . SER A 1 81 ? 0.539 -8.512 -10.307 1.00 90.94 81 SER A N 1
ATOM 676 C CA . SER A 1 81 ? 1.293 -9.523 -11.063 1.00 90.94 81 SER A CA 1
ATOM 677 C C . SER A 1 81 ? 0.537 -10.019 -12.302 1.00 90.94 81 SER A C 1
ATOM 679 O O . SER A 1 81 ? 1.135 -10.296 -13.344 1.00 90.94 81 SER A O 1
ATOM 681 N N . LEU A 1 82 ? -0.790 -10.147 -12.218 1.00 88.12 82 LEU A N 1
ATOM 682 C CA . LEU A 1 82 ? -1.613 -10.532 -13.361 1.00 88.12 82 LEU A CA 1
ATOM 683 C C . LEU A 1 82 ? -1.587 -9.465 -14.464 1.00 88.12 82 LEU A C 1
ATOM 685 O O . LEU A 1 82 ? -1.391 -9.818 -15.626 1.00 88.12 82 LEU A O 1
ATOM 689 N N . ALA A 1 83 ? -1.729 -8.189 -14.100 1.00 89.06 83 ALA A N 1
ATOM 690 C CA . ALA A 1 83 ? -1.654 -7.074 -15.040 1.00 89.06 83 ALA A CA 1
ATOM 691 C C . ALA A 1 83 ? -0.276 -6.989 -15.723 1.00 89.06 83 ALA A C 1
ATOM 693 O O . ALA A 1 83 ? -0.203 -6.900 -16.944 1.00 89.06 83 ALA A O 1
ATOM 694 N N . GLU A 1 84 ? 0.814 -7.126 -14.961 1.00 89.69 84 GLU A N 1
ATOM 695 C CA . GLU A 1 84 ? 2.181 -7.118 -15.510 1.00 89.69 84 GLU A CA 1
ATOM 696 C C . GLU A 1 84 ? 2.407 -8.251 -16.521 1.00 89.69 84 GLU A C 1
ATOM 698 O O . GLU A 1 84 ? 2.947 -8.031 -17.604 1.00 89.69 84 GLU A O 1
ATOM 703 N N . ARG A 1 85 ? 1.938 -9.469 -16.218 1.00 87.69 85 ARG A N 1
ATOM 704 C CA . ARG A 1 85 ? 2.030 -10.598 -17.161 1.00 87.69 85 ARG A CA 1
ATOM 705 C C . ARG A 1 85 ? 1.180 -10.397 -18.410 1.00 87.69 85 ARG A C 1
ATOM 707 O O . ARG A 1 85 ? 1.566 -10.859 -19.481 1.00 87.69 85 ARG A O 1
ATOM 714 N N . TYR A 1 86 ? 0.035 -9.733 -18.290 1.00 87.38 86 TYR A N 1
ATOM 715 C CA . TYR A 1 86 ? -0.793 -9.409 -19.446 1.00 87.38 86 TYR A CA 1
ATOM 716 C C . TYR A 1 86 ? -0.075 -8.443 -20.400 1.00 87.38 86 TYR A C 1
ATOM 718 O O . TYR A 1 86 ? -0.061 -8.684 -21.608 1.00 87.38 86 TYR A O 1
ATOM 726 N N . ASP A 1 87 ? 0.591 -7.413 -19.870 1.00 87.75 87 ASP A N 1
ATOM 727 C CA . ASP A 1 87 ? 1.387 -6.476 -20.673 1.00 87.75 87 ASP A CA 1
ATOM 728 C C . ASP A 1 87 ? 2.582 -7.164 -21.358 1.00 87.75 87 ASP A C 1
ATOM 730 O O . ASP A 1 87 ? 2.873 -6.880 -22.525 1.00 87.75 87 ASP A O 1
ATOM 734 N N . LEU A 1 88 ? 3.226 -8.133 -20.691 1.00 85.75 88 LEU A N 1
ATOM 735 C CA . LEU A 1 88 ? 4.271 -8.973 -21.297 1.00 85.75 88 LEU A CA 1
ATOM 736 C C . LEU A 1 88 ? 3.733 -9.793 -22.478 1.00 85.75 88 LEU A C 1
ATOM 738 O O . LEU A 1 88 ? 4.275 -9.730 -23.576 1.00 85.75 88 LEU A O 1
ATOM 742 N N . VAL A 1 89 ? 2.613 -10.500 -22.307 1.00 84.81 89 VAL A N 1
ATOM 743 C CA . VAL A 1 89 ? 2.015 -11.298 -23.396 1.00 84.81 89 VAL A CA 1
ATOM 744 C C . VAL A 1 89 ? 1.579 -10.409 -24.567 1.00 84.81 89 VAL A C 1
ATOM 746 O O . VAL A 1 89 ? 1.728 -10.779 -25.737 1.00 84.81 89 VAL A O 1
ATOM 749 N N . LYS A 1 90 ? 1.056 -9.215 -24.278 1.00 78.50 90 LYS A N 1
ATOM 750 C CA . LYS A 1 90 ? 0.641 -8.239 -25.293 1.00 78.50 90 LYS A CA 1
ATOM 751 C C . LYS A 1 90 ? 1.830 -7.642 -26.058 1.00 78.50 90 LYS A C 1
ATOM 753 O O . LYS A 1 90 ? 1.714 -7.373 -27.251 1.00 78.50 90 LYS A O 1
ATOM 758 N N . SER A 1 91 ? 2.977 -7.465 -25.406 1.00 75.38 91 SER A N 1
ATOM 759 C CA . SER A 1 91 ? 4.208 -6.995 -26.057 1.00 75.38 91 SER A CA 1
ATOM 760 C C . SER A 1 91 ? 4.936 -8.106 -26.833 1.00 75.38 91 SER A C 1
ATOM 762 O O . SER A 1 91 ? 5.417 -7.844 -27.938 1.00 75.38 91 SER A O 1
ATOM 764 N N . GLU A 1 92 ? 4.926 -9.355 -26.350 1.00 63.78 92 GLU A N 1
ATOM 765 C CA . GLU A 1 92 ? 5.457 -10.546 -27.047 1.00 63.78 92 GLU A CA 1
ATOM 766 C C . GLU A 1 92 ? 4.679 -10.896 -28.330 1.00 63.78 92 GLU A C 1
ATOM 768 O O . GLU A 1 92 ? 5.250 -11.283 -29.355 1.00 63.78 92 GLU A O 1
ATOM 773 N N . SER A 1 93 ? 3.355 -10.734 -28.304 1.00 59.50 93 SER A N 1
ATOM 774 C CA . SER A 1 93 ? 2.504 -10.941 -29.484 1.00 59.50 93 SER A CA 1
ATOM 775 C C . SER A 1 93 ? 2.707 -9.861 -30.555 1.00 59.50 93 SER A C 1
ATOM 777 O O . SER A 1 93 ? 2.640 -10.168 -31.745 1.00 59.50 93 SER A O 1
ATOM 779 N N . GLY A 1 94 ? 3.061 -8.635 -30.156 1.00 56.16 94 GLY A N 1
ATOM 780 C CA . GLY A 1 94 ? 3.520 -7.587 -31.074 1.00 56.16 94 GLY A CA 1
ATOM 781 C C . GLY A 1 94 ? 4.904 -7.859 -31.680 1.00 56.16 94 GLY A C 1
ATOM 782 O O . GLY A 1 94 ? 5.166 -7.454 -32.810 1.00 56.16 94 GLY A O 1
ATOM 783 N N . THR A 1 95 ? 5.780 -8.589 -30.981 1.00 52.50 95 THR A N 1
ATOM 784 C CA . THR A 1 95 ? 7.138 -8.903 -31.465 1.00 52.50 95 THR A CA 1
ATOM 785 C C . THR A 1 95 ? 7.186 -10.108 -32.408 1.00 52.50 95 THR A C 1
ATOM 787 O O . THR A 1 95 ? 8.018 -10.123 -33.313 1.00 52.50 95 THR A O 1
ATOM 790 N N . ARG A 1 96 ? 6.276 -11.089 -32.291 1.00 51.22 96 ARG A N 1
ATOM 791 C CA . ARG A 1 96 ? 6.222 -12.244 -33.218 1.00 51.22 96 ARG A CA 1
ATOM 792 C C . ARG A 1 96 ? 5.715 -11.921 -34.629 1.00 51.22 96 ARG A C 1
ATOM 794 O O . ARG A 1 96 ? 6.048 -12.654 -35.555 1.00 51.22 96 ARG A O 1
ATOM 801 N N . LEU A 1 97 ? 4.953 -10.843 -34.824 1.00 49.69 97 LEU A N 1
ATOM 802 C CA . LEU A 1 97 ? 4.542 -10.409 -36.170 1.00 49.69 97 LEU A CA 1
ATOM 803 C C . LEU A 1 97 ? 5.653 -9.662 -36.927 1.00 49.69 97 LEU A C 1
ATOM 805 O O . LEU A 1 97 ? 5.568 -9.530 -38.145 1.00 49.69 97 LEU A O 1
ATOM 809 N N . LEU A 1 98 ? 6.714 -9.221 -36.243 1.00 50.28 98 LEU A N 1
ATOM 810 C CA . LEU A 1 98 ? 7.815 -8.472 -36.856 1.00 50.28 98 LEU A CA 1
ATOM 811 C C . LEU A 1 98 ? 8.969 -9.354 -37.367 1.00 50.28 98 LEU A C 1
ATOM 813 O O . LEU A 1 98 ? 9.858 -8.849 -38.044 1.00 50.28 98 LEU A O 1
ATOM 817 N N . THR A 1 99 ? 8.991 -10.656 -37.060 1.00 46.44 99 THR A N 1
ATOM 818 C CA . THR A 1 99 ? 10.160 -11.517 -37.336 1.00 46.44 99 THR A CA 1
ATOM 819 C C . THR A 1 99 ? 10.035 -12.420 -38.567 1.00 46.44 99 THR A C 1
ATOM 821 O O . THR A 1 99 ? 10.963 -13.172 -38.846 1.00 46.44 99 THR A O 1
ATOM 824 N N . THR A 1 100 ? 8.942 -12.343 -39.341 1.00 48.66 100 THR A N 1
ATOM 825 C CA . THR A 1 100 ? 8.753 -13.191 -40.548 1.00 48.66 100 THR A CA 1
ATOM 826 C C . THR A 1 100 ? 8.816 -12.426 -41.881 1.00 48.66 100 THR A C 1
ATOM 828 O O . THR A 1 100 ? 8.809 -13.045 -42.939 1.00 48.66 100 THR A O 1
ATOM 831 N N . LEU A 1 101 ? 8.966 -11.099 -41.885 1.00 49.00 101 LEU A N 1
ATOM 832 C CA . LEU A 1 101 ? 9.242 -10.344 -43.113 1.00 49.00 101 LEU A CA 1
ATOM 833 C C . LEU A 1 101 ? 10.303 -9.282 -42.816 1.00 49.00 101 LEU A C 1
ATOM 835 O O . LEU A 1 101 ? 10.181 -8.526 -41.859 1.00 49.00 101 LEU A O 1
ATOM 839 N N . GLY A 1 102 ? 11.396 -9.326 -43.573 1.00 43.34 102 GLY A N 1
ATOM 840 C CA . GLY A 1 102 ? 12.707 -8.859 -43.139 1.00 43.34 102 GLY A CA 1
ATOM 841 C C . GLY A 1 102 ? 12.892 -7.353 -42.968 1.00 43.34 102 GLY A C 1
ATOM 842 O O . GLY A 1 102 ? 12.261 -6.552 -43.645 1.00 43.34 102 GLY A O 1
ATOM 843 N N . SER A 1 103 ? 13.851 -6.999 -42.109 1.00 40.81 103 SER A N 1
ATOM 844 C CA . SER A 1 103 ? 14.876 -5.964 -42.333 1.00 40.81 103 SER A CA 1
ATOM 845 C C . SER A 1 103 ? 15.670 -5.729 -41.033 1.00 40.81 103 SER A C 1
ATOM 847 O O . SER A 1 103 ? 15.054 -5.492 -39.993 1.00 40.81 103 SER A O 1
ATOM 849 N N . PRO A 1 104 ? 17.018 -5.768 -41.033 1.00 48.22 104 PRO A N 1
ATOM 850 C CA . PRO A 1 104 ? 17.818 -5.478 -39.851 1.00 48.22 104 PRO A CA 1
ATOM 851 C C . PRO A 1 104 ? 18.232 -3.999 -39.843 1.00 48.22 104 PRO A C 1
ATOM 853 O O . PRO A 1 104 ? 19.376 -3.677 -40.152 1.00 48.22 104 PRO A O 1
ATOM 856 N N . PHE A 1 105 ? 17.325 -3.075 -39.510 1.00 39.72 105 PHE A N 1
ATOM 857 C CA . PHE A 1 105 ? 17.726 -1.710 -39.142 1.00 39.72 105 PHE A CA 1
ATOM 858 C C . PHE A 1 105 ? 16.638 -0.945 -38.369 1.00 39.72 105 PHE A C 1
ATOM 860 O O . PHE A 1 105 ? 15.460 -1.054 -38.684 1.00 39.72 105 PHE A O 1
ATOM 867 N N . ALA A 1 106 ? 17.096 -0.102 -37.435 1.00 38.50 106 ALA A N 1
ATOM 868 C CA . ALA A 1 106 ? 16.380 0.927 -36.665 1.00 38.50 106 ALA A CA 1
ATOM 869 C C . ALA A 1 106 ? 15.659 0.501 -35.367 1.00 38.50 106 ALA A C 1
ATOM 871 O O . ALA A 1 106 ? 14.464 0.222 -35.318 1.00 38.50 106 ALA A O 1
ATOM 872 N N . SER A 1 107 ? 16.409 0.591 -34.265 1.00 43.50 107 SER A N 1
ATOM 873 C CA . SER A 1 107 ? 15.884 0.864 -32.925 1.00 43.50 107 SER A CA 1
ATOM 874 C C . SER A 1 107 ? 15.449 2.331 -32.794 1.00 43.50 107 SER A C 1
ATOM 876 O O . SER A 1 107 ? 16.071 3.211 -33.390 1.00 43.50 107 SER A O 1
ATOM 878 N N . THR A 1 108 ? 14.482 2.572 -31.899 1.00 40.34 108 THR A N 1
ATOM 879 C CA . THR A 1 108 ? 14.040 3.853 -31.294 1.00 40.34 108 THR A CA 1
ATOM 880 C C . THR A 1 108 ? 12.630 4.278 -31.701 1.00 40.34 108 THR A C 1
ATOM 882 O O . THR A 1 108 ? 12.419 5.014 -32.659 1.00 40.34 108 THR A O 1
ATOM 885 N N . THR A 1 109 ? 11.649 3.879 -30.892 1.00 40.03 109 THR A N 1
ATOM 886 C CA . THR A 1 109 ? 10.423 4.661 -30.674 1.00 40.03 109 THR A CA 1
ATOM 887 C C . THR A 1 109 ? 9.846 4.286 -29.309 1.00 40.03 109 THR A C 1
ATOM 889 O O . THR A 1 109 ? 9.144 3.293 -29.154 1.00 40.03 109 THR A O 1
ATOM 892 N N . MET A 1 110 ? 10.199 5.069 -28.287 1.00 37.38 110 MET A N 1
ATOM 893 C CA . MET A 1 110 ? 9.475 5.117 -27.016 1.00 37.38 110 MET A CA 1
ATOM 894 C C . MET A 1 110 ? 8.467 6.260 -27.131 1.00 37.38 110 MET A C 1
ATOM 896 O O . MET A 1 110 ? 8.838 7.431 -27.069 1.00 37.38 110 MET A O 1
ATOM 900 N N . CYS A 1 111 ? 7.196 5.925 -27.347 1.00 36.88 111 CYS A N 1
ATOM 901 C CA . CYS A 1 111 ? 6.099 6.877 -27.232 1.00 36.88 111 CYS A CA 1
ATOM 902 C C . CYS A 1 111 ? 5.814 7.120 -25.747 1.00 36.88 111 CYS A C 1
ATOM 904 O O . CYS A 1 111 ? 5.352 6.232 -25.033 1.00 36.88 111 CYS A O 1
ATOM 906 N N . GLN A 1 112 ? 6.092 8.338 -25.291 1.00 43.00 112 GLN A N 1
ATOM 907 C CA . GLN A 1 112 ? 5.638 8.849 -24.006 1.00 43.00 112 GLN A CA 1
ATOM 908 C C . GLN A 1 112 ? 4.123 9.075 -24.071 1.00 43.00 112 GLN A C 1
ATOM 910 O O . GLN A 1 112 ? 3.628 9.803 -24.927 1.00 43.00 112 GLN A O 1
ATOM 915 N N . SER A 1 113 ? 3.383 8.465 -23.150 1.00 36.50 113 SER A N 1
ATOM 916 C CA . SER A 1 113 ? 1.984 8.795 -22.874 1.00 36.50 113 SER A CA 1
ATOM 917 C C . SER A 1 113 ? 1.831 9.008 -21.370 1.00 36.50 113 SER A C 1
ATOM 919 O O . SER A 1 113 ? 1.252 8.187 -20.662 1.00 36.50 113 SER A O 1
ATOM 921 N N . GLY A 1 114 ? 2.378 10.118 -20.877 1.00 38.00 114 GLY A N 1
ATOM 922 C CA . GLY A 1 114 ? 2.054 10.661 -19.562 1.00 38.00 114 GLY A CA 1
A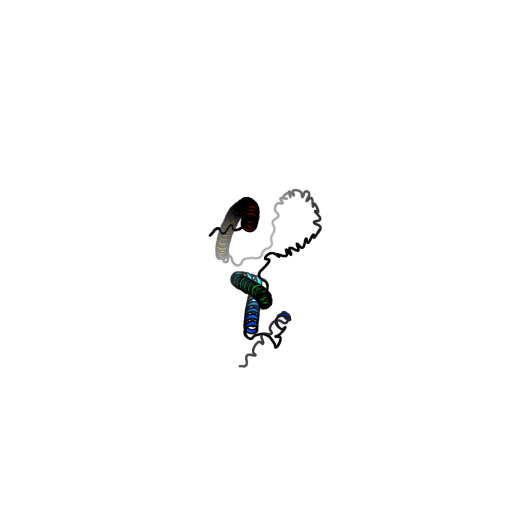TOM 923 C C . GLY A 1 114 ? 0.881 11.628 -19.687 1.00 38.00 114 GLY A C 1
ATOM 924 O O . GLY A 1 114 ? 1.088 12.829 -19.823 1.00 38.00 114 GLY A O 1
ATOM 925 N N . LYS A 1 115 ? -0.357 11.121 -19.668 1.00 38.34 115 LYS A N 1
ATOM 926 C CA . LYS A 1 115 ? -1.536 11.965 -19.427 1.00 38.34 115 LYS A CA 1
ATOM 927 C C . LYS A 1 115 ? -1.667 12.163 -17.921 1.00 38.34 115 LYS A C 1
ATOM 929 O O . LYS A 1 115 ? -2.252 11.338 -17.227 1.00 38.34 115 LYS A O 1
ATOM 934 N N . SER A 1 116 ? -1.081 13.253 -17.437 1.00 33.28 116 SER A N 1
ATOM 935 C CA . SER A 1 116 ? -1.414 13.842 -16.145 1.00 33.28 116 SER A CA 1
ATOM 936 C C . SER A 1 116 ? -2.856 14.349 -16.214 1.00 33.28 116 SER A C 1
ATOM 938 O O . SER A 1 116 ? -3.155 15.273 -16.971 1.00 33.28 116 SER A O 1
ATOM 940 N N . ILE A 1 117 ? -3.764 13.715 -15.473 1.00 38.19 117 ILE A N 1
ATOM 941 C CA . ILE A 1 117 ? -5.040 14.332 -15.115 1.00 38.19 117 ILE A CA 1
ATOM 942 C C . ILE A 1 117 ? -4.718 15.345 -14.014 1.00 38.19 117 ILE A C 1
ATOM 944 O O . ILE A 1 117 ? -4.470 14.993 -12.864 1.00 38.19 117 ILE A O 1
ATOM 948 N N . CYS A 1 118 ? -4.672 16.616 -14.405 1.00 40.53 118 CYS A N 1
ATOM 949 C CA . CYS A 1 118 ? -4.809 17.737 -13.492 1.00 40.53 118 CYS A CA 1
ATOM 950 C C . CYS A 1 118 ? -6.296 17.812 -13.130 1.00 40.53 118 CYS A C 1
ATOM 952 O O . CYS A 1 118 ? -7.094 18.367 -13.883 1.00 40.53 118 CYS A O 1
ATOM 954 N N . LEU A 1 119 ? -6.695 17.158 -12.036 1.00 36.59 119 LEU A N 1
ATOM 955 C CA . LEU A 1 119 ? -8.006 17.386 -11.437 1.00 36.59 119 LEU A CA 1
ATOM 956 C C . LEU A 1 119 ? -7.866 18.545 -10.454 1.00 36.59 119 LEU A C 1
ATOM 958 O O . LEU A 1 119 ? -7.710 18.362 -9.249 1.00 36.59 119 LEU A O 1
ATOM 962 N N . GLU A 1 120 ? -7.899 19.742 -11.018 1.00 42.22 120 GLU A N 1
ATOM 963 C CA . GLU A 1 120 ? -8.193 20.974 -10.309 1.00 42.22 120 GLU A CA 1
ATOM 964 C C . GLU A 1 120 ? -9.644 20.884 -9.815 1.00 42.22 120 GLU A C 1
ATOM 966 O O . GLU A 1 120 ? -10.602 21.020 -10.574 1.00 42.22 120 GLU A O 1
ATOM 971 N N . LYS A 1 121 ? -9.810 20.546 -8.535 1.00 39.25 121 LYS A N 1
ATOM 972 C CA . LYS A 1 121 ? -11.050 20.773 -7.794 1.00 39.25 121 LYS A CA 1
ATOM 973 C C . LYS A 1 121 ? -10.800 21.928 -6.841 1.00 39.25 121 LYS A C 1
ATOM 975 O O . LYS A 1 121 ? -10.359 21.738 -5.713 1.00 39.25 121 LYS A O 1
ATOM 980 N N . THR A 1 122 ? -11.102 23.122 -7.325 1.00 47.22 122 THR A N 1
ATOM 981 C CA . THR A 1 122 ? -11.544 24.243 -6.503 1.00 47.22 122 THR A CA 1
ATOM 982 C C . THR A 1 122 ? -12.806 23.803 -5.755 1.00 47.22 122 THR A C 1
ATOM 984 O O . THR A 1 122 ? -13.896 23.786 -6.327 1.00 47.22 122 THR A O 1
ATOM 987 N N . TYR A 1 123 ? -12.652 23.365 -4.506 1.00 41.50 123 TYR A N 1
ATOM 988 C CA . TYR A 1 123 ? -13.764 23.174 -3.579 1.00 41.50 123 TYR A CA 1
ATOM 989 C C . TYR A 1 123 ? -13.479 24.002 -2.329 1.00 41.50 123 TYR A C 1
ATOM 991 O O . TYR A 1 123 ? -12.664 23.647 -1.483 1.00 41.50 123 TYR A O 1
ATOM 999 N N . ASP A 1 124 ? -14.094 25.175 -2.384 1.00 45.09 124 ASP A N 1
ATOM 1000 C CA . ASP A 1 124 ? -14.452 26.129 -1.346 1.00 45.09 124 ASP A CA 1
ATOM 1001 C C . ASP A 1 124 ? -14.258 25.648 0.103 1.00 45.09 124 ASP A C 1
ATOM 1003 O O . ASP A 1 124 ? -14.956 24.754 0.584 1.00 45.09 124 ASP A O 1
ATOM 1007 N N . SER A 1 125 ? -13.307 26.271 0.800 1.00 58.66 125 SER A N 1
ATOM 1008 C CA . SER A 1 125 ? -13.213 26.227 2.256 1.00 58.66 125 SER A CA 1
ATOM 1009 C C . SER A 1 125 ? -13.581 27.615 2.763 1.00 58.66 125 SER A C 1
ATOM 1011 O O . SER A 1 125 ? -12.722 28.485 2.906 1.00 58.66 125 SER A O 1
ATOM 1013 N N . TYR A 1 126 ? -14.878 27.804 2.990 1.00 44.25 126 TYR A N 1
ATOM 1014 C CA . TYR A 1 126 ? -15.451 28.934 3.707 1.00 44.25 126 TYR A CA 1
ATOM 1015 C C . TYR A 1 126 ? -14.837 28.953 5.116 1.00 44.25 126 TYR A C 1
ATOM 1017 O O . TYR A 1 126 ? -15.145 28.106 5.954 1.00 44.25 126 TYR A O 1
ATOM 1025 N N . SER A 1 127 ? -13.893 29.861 5.358 1.00 54.78 127 SER A N 1
ATOM 1026 C CA . SER A 1 127 ? -13.409 30.148 6.707 1.00 54.78 127 SER A CA 1
ATOM 1027 C C . SER A 1 127 ? -14.410 31.080 7.371 1.00 54.78 127 SER A C 1
ATOM 1029 O O . SER A 1 127 ? -14.368 32.290 7.164 1.00 54.78 127 SER A O 1
ATOM 1031 N N . GLU A 1 128 ? -15.314 30.500 8.151 1.00 43.69 128 GLU A N 1
ATOM 1032 C CA . GLU A 1 128 ? -16.168 31.236 9.072 1.00 43.69 128 GLU A CA 1
ATOM 1033 C C . GLU A 1 128 ? -15.435 31.338 10.414 1.00 43.69 128 GLU A C 1
ATOM 1035 O O . GLU A 1 128 ? -15.167 30.348 11.096 1.00 43.69 128 GLU A O 1
ATOM 1040 N N . THR A 1 129 ? -15.014 32.557 10.734 1.00 44.84 129 THR A N 1
ATOM 1041 C CA . THR A 1 129 ? -14.547 32.961 12.055 1.00 44.84 129 THR A CA 1
ATOM 1042 C C . THR A 1 129 ? -15.747 32.966 12.994 1.00 44.84 129 THR A C 1
ATOM 1044 O O . THR A 1 129 ? -16.625 33.814 12.854 1.00 44.84 129 THR A O 1
ATOM 1047 N N . CYS A 1 130 ? -15.785 32.040 13.947 1.00 36.44 130 CYS A N 1
ATOM 1048 C CA . CYS A 1 130 ? -16.657 32.174 15.107 1.00 36.44 130 CYS A CA 1
ATOM 1049 C C . CYS A 1 130 ? -15.802 32.600 16.296 1.00 36.44 130 CYS A C 1
ATOM 1051 O O . CYS A 1 130 ? -15.212 31.769 16.991 1.00 36.44 130 CYS A O 1
ATOM 1053 N N . ASP A 1 131 ? -15.744 33.916 16.488 1.00 50.12 131 ASP A N 1
ATOM 1054 C CA . ASP A 1 131 ? -15.451 34.546 17.766 1.00 50.12 131 ASP A CA 1
ATOM 1055 C C . ASP A 1 131 ? -16.383 33.943 18.825 1.00 50.12 131 ASP A C 1
ATOM 1057 O O . ASP A 1 131 ? -17.607 33.976 18.693 1.00 50.12 131 ASP A O 1
ATOM 1061 N N . THR A 1 132 ? -15.806 33.320 19.851 1.00 37.22 132 THR A N 1
ATOM 1062 C CA . THR A 1 132 ? -16.555 32.889 21.035 1.00 37.22 132 THR A CA 1
ATOM 1063 C C . THR A 1 132 ? -16.182 33.839 22.159 1.00 37.22 132 THR A C 1
ATOM 1065 O O . THR A 1 132 ? -15.179 33.654 22.844 1.00 37.22 132 THR A O 1
ATOM 1068 N N . GLU A 1 133 ? -16.969 34.905 22.237 1.00 46.56 133 GLU A N 1
ATOM 1069 C CA . GLU A 1 133 ? -16.958 35.920 23.283 1.00 46.56 133 GLU A CA 1
ATOM 1070 C C . GLU A 1 133 ? -17.305 35.318 24.656 1.00 46.56 133 GLU A C 1
ATO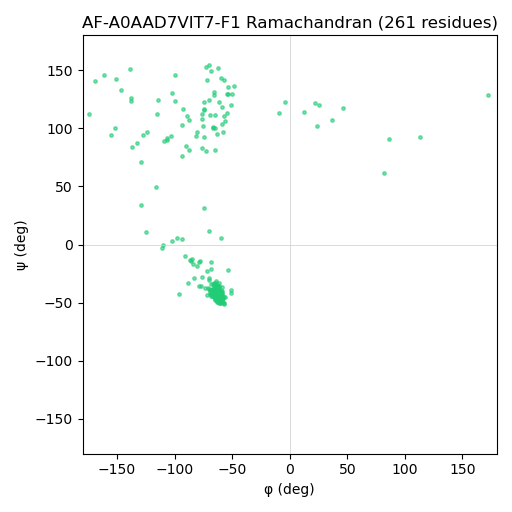M 1072 O O . GLU A 1 133 ? -18.043 34.334 24.767 1.00 46.56 133 GLU A O 1
ATOM 1077 N N . ASP A 1 134 ? -16.755 35.979 25.672 1.00 48.03 134 ASP A N 1
ATOM 1078 C CA . ASP A 1 134 ? -17.126 36.044 27.085 1.00 48.03 134 ASP A CA 1
ATOM 1079 C C . ASP A 1 134 ? -18.406 35.325 27.537 1.00 48.03 134 ASP A C 1
ATOM 1081 O O . ASP A 1 134 ? -19.526 35.707 27.194 1.00 48.03 134 ASP A O 1
ATOM 1085 N N . LEU A 1 135 ? -18.240 34.407 28.495 1.00 48.88 135 LEU A N 1
ATOM 1086 C CA . LEU A 1 135 ? -19.288 34.071 29.457 1.00 48.88 135 LEU A CA 1
ATOM 1087 C C . LEU A 1 135 ? -18.720 34.047 30.880 1.00 48.88 135 LEU A C 1
ATOM 1089 O O . LEU A 1 135 ? -18.247 33.029 31.378 1.00 48.88 135 LEU A O 1
ATOM 1093 N N . ALA A 1 136 ? -18.755 35.248 31.456 1.00 45.53 136 ALA A N 1
ATOM 1094 C CA . ALA A 1 136 ? -19.144 35.612 32.815 1.00 45.53 136 ALA A CA 1
ATOM 1095 C C . ALA A 1 136 ? -19.023 34.554 33.927 1.00 45.53 136 ALA A C 1
ATOM 1097 O O . ALA A 1 136 ? -19.726 33.543 33.964 1.00 45.53 136 ALA A O 1
ATOM 1098 N N . GLU A 1 137 ? -18.201 34.918 34.909 1.00 48.62 137 GLU A N 1
ATOM 1099 C CA . GLU A 1 137 ? -18.236 34.443 36.287 1.00 48.62 137 GLU A CA 1
ATOM 1100 C C . GLU A 1 137 ? -19.656 34.514 36.869 1.00 48.62 137 GLU A C 1
ATOM 1102 O O . GLU A 1 137 ? -20.366 35.508 36.709 1.00 48.62 137 GLU A O 1
ATOM 1107 N N . SER A 1 138 ? -20.058 33.461 37.580 1.00 42.00 138 SER A N 1
ATOM 1108 C CA . SER A 1 138 ? -21.254 33.462 38.418 1.00 42.00 138 SER A CA 1
ATOM 1109 C C . SER A 1 138 ? -20.868 32.993 39.815 1.00 42.00 138 SER A C 1
ATOM 1111 O O . SER A 1 138 ? -20.832 31.798 40.102 1.00 42.00 138 SER A O 1
ATOM 1113 N N . GLU A 1 139 ? -20.581 33.970 40.667 1.00 53.50 139 GLU A N 1
ATOM 1114 C CA . GLU A 1 139 ? -20.594 33.882 42.123 1.00 53.50 139 GLU A CA 1
ATOM 1115 C C . GLU A 1 139 ? -22.068 33.869 42.562 1.00 53.50 139 GLU A C 1
ATOM 1117 O O . GLU A 1 139 ? -22.812 34.809 42.279 1.00 53.50 139 GLU A O 1
ATOM 1122 N N . ILE A 1 140 ? -22.527 32.772 43.168 1.00 39.31 140 ILE A N 1
ATOM 1123 C CA . ILE A 1 140 ? -23.834 32.723 43.830 1.00 39.31 140 ILE A CA 1
ATOM 1124 C C . ILE A 1 140 ? -23.574 32.505 45.313 1.00 39.31 140 ILE A C 1
ATOM 1126 O O . ILE A 1 140 ? -23.061 31.469 45.732 1.00 39.31 140 ILE A O 1
ATOM 1130 N N . ASP A 1 141 ? -23.913 33.571 46.023 1.00 42.22 141 ASP A N 1
ATOM 1131 C CA . ASP A 1 141 ? -23.951 33.807 47.456 1.00 42.22 141 ASP A CA 1
ATOM 1132 C C . ASP A 1 141 ? -24.847 32.788 48.183 1.00 42.22 141 ASP A C 1
ATOM 1134 O O . ASP A 1 141 ? -25.901 32.390 47.676 1.00 42.22 141 ASP A O 1
ATOM 1138 N N . ASP A 1 142 ? -24.404 32.370 49.365 1.00 44.16 142 ASP A N 1
ATOM 1139 C CA . ASP A 1 142 ? -25.051 31.390 50.238 1.00 44.16 142 ASP A CA 1
ATOM 1140 C C . ASP A 1 142 ? -25.960 32.124 51.240 1.00 44.16 142 ASP A C 1
ATOM 1142 O O . ASP A 1 142 ? -25.454 32.914 52.041 1.00 44.16 142 ASP A O 1
ATOM 1146 N N . PRO A 1 143 ? -27.291 31.925 51.240 1.00 48.56 143 PRO A N 1
ATOM 1147 C CA . PRO A 1 143 ? -28.120 32.428 52.320 1.00 48.56 143 PRO A CA 1
ATOM 1148 C C . PRO A 1 143 ? -28.191 31.401 53.458 1.00 48.56 143 PRO A C 1
ATOM 1150 O O . PRO A 1 143 ? -28.919 30.409 53.380 1.00 48.56 143 PRO A O 1
ATOM 1153 N N . GLU A 1 144 ? -27.502 31.703 54.561 1.00 46.41 144 GLU A N 1
ATOM 1154 C CA . GLU A 1 144 ? -27.817 31.161 55.887 1.00 46.41 144 GLU A CA 1
ATOM 1155 C C . GLU A 1 144 ? -29.293 31.434 56.229 1.00 46.41 144 GLU A C 1
ATOM 1157 O O . GLU A 1 144 ? -29.740 32.584 56.184 1.00 46.41 144 GLU A O 1
ATOM 1162 N N . GLN A 1 145 ? -30.040 30.405 56.646 1.00 41.44 145 GLN A N 1
ATOM 1163 C CA . GLN A 1 145 ? -31.188 30.584 57.540 1.00 41.44 145 GLN A CA 1
ATOM 1164 C C . GLN A 1 145 ? -31.222 29.500 58.620 1.00 41.44 145 GLN A C 1
ATOM 1166 O O . GLN A 1 145 ? -31.184 28.301 58.343 1.00 41.44 145 GLN A O 1
ATOM 1171 N N . GLU A 1 146 ? -31.275 29.999 59.855 1.00 41.12 146 GLU A N 1
ATOM 1172 C CA . GLU A 1 146 ? -31.406 29.298 61.126 1.00 41.12 146 GLU A CA 1
ATOM 1173 C C . GLU A 1 146 ? -32.787 28.638 61.307 1.00 41.12 146 GLU A C 1
ATOM 1175 O O . GLU A 1 146 ? -33.804 29.131 60.823 1.00 41.12 146 GLU A O 1
ATOM 1180 N N . ASP A 1 147 ? -32.761 27.526 62.049 1.00 38.12 147 ASP A N 1
ATOM 1181 C CA . ASP A 1 147 ? -33.755 26.992 62.990 1.00 38.12 147 ASP A CA 1
ATOM 1182 C C . ASP A 1 147 ? -35.227 27.423 62.870 1.00 38.12 147 ASP A C 1
ATOM 1184 O O . ASP A 1 147 ? -35.570 28.543 63.219 1.00 38.12 147 ASP A O 1
ATOM 1188 N N . GLU A 1 148 ? -36.127 26.447 62.679 1.00 36.09 148 GLU A N 1
ATOM 1189 C CA . GLU A 1 148 ? -37.243 26.253 63.619 1.00 36.09 148 GLU A CA 1
ATOM 1190 C C . GLU A 1 148 ? -37.614 24.766 63.754 1.00 36.09 148 GLU A C 1
ATOM 1192 O O . GLU A 1 148 ? -37.762 24.006 62.799 1.00 36.09 148 GLU A O 1
ATOM 1197 N N . ASN A 1 149 ? -37.768 24.364 65.009 1.00 35.06 149 ASN A N 1
ATOM 1198 C CA . ASN A 1 149 ? -37.993 23.013 65.488 1.00 35.06 149 ASN A CA 1
ATOM 1199 C C . ASN A 1 149 ? -39.498 22.827 65.775 1.00 35.06 149 ASN A C 1
ATOM 1201 O O . ASN A 1 149 ? -40.018 23.564 66.614 1.00 35.06 149 ASN A O 1
ATOM 1205 N N . LYS A 1 150 ? -40.191 21.839 65.174 1.00 34.78 150 LYS A N 1
ATOM 1206 C CA . LYS A 1 150 ? -41.331 21.130 65.813 1.00 34.78 150 LYS A CA 1
ATOM 1207 C C . LYS A 1 150 ? -41.891 19.940 65.010 1.00 34.78 150 LYS A C 1
ATOM 1209 O O . LYS A 1 150 ? -42.542 20.123 63.992 1.00 34.78 150 LYS A O 1
ATOM 1214 N N . LEU A 1 151 ? -41.679 18.756 65.598 1.00 37.62 151 LEU A N 1
ATOM 1215 C CA . LEU A 1 151 ? -42.627 17.653 65.846 1.00 37.62 151 LEU A CA 1
ATOM 1216 C C . LEU A 1 151 ? -43.567 17.191 64.715 1.00 37.62 151 LEU A C 1
ATOM 1218 O O . LEU A 1 151 ? -44.539 17.867 64.407 1.00 37.62 151 LEU A O 1
ATOM 1222 N N . ASP A 1 152 ? -43.403 15.929 64.299 1.00 32.59 152 ASP A N 1
ATOM 1223 C CA . ASP A 1 152 ? -44.419 14.923 64.634 1.00 32.59 152 ASP A CA 1
ATOM 1224 C C . ASP A 1 152 ? -43.843 13.498 64.745 1.00 32.59 152 ASP A C 1
ATOM 1226 O O . ASP A 1 152 ? -42.909 13.093 64.056 1.00 32.59 152 ASP A O 1
ATOM 1230 N N . ASP A 1 153 ? -44.402 12.795 65.721 1.00 38.12 153 ASP A N 1
ATOM 1231 C CA . ASP A 1 153 ? -44.066 11.493 66.288 1.00 38.12 153 ASP A CA 1
ATOM 1232 C C . ASP A 1 153 ? -44.466 10.325 65.373 1.00 38.12 153 ASP A C 1
ATOM 1234 O O . ASP A 1 153 ? -45.648 10.150 65.086 1.00 38.12 153 ASP A O 1
ATOM 1238 N N . ILE A 1 154 ? -43.501 9.477 64.991 1.00 36.59 154 ILE A N 1
ATOM 1239 C CA . ILE A 1 154 ? -43.733 8.037 64.790 1.00 36.59 154 ILE A CA 1
ATOM 1240 C C . ILE A 1 154 ? -42.564 7.264 65.416 1.00 36.59 154 ILE A C 1
ATOM 1242 O O . ILE A 1 154 ? -41.564 6.937 64.784 1.00 36.59 154 ILE A O 1
ATOM 1246 N N . SER A 1 155 ? -42.688 7.042 66.721 1.00 35.03 155 SER A N 1
ATOM 1247 C CA . SER A 1 155 ? -42.410 5.782 67.422 1.00 35.03 155 SER A CA 1
ATOM 1248 C C . SER A 1 155 ? -41.662 4.672 66.652 1.00 35.03 155 SER A C 1
ATOM 1250 O O . SER A 1 155 ? -42.221 4.027 65.774 1.00 35.03 155 SER A O 1
ATOM 1252 N N . LYS A 1 156 ? -40.441 4.390 67.134 1.00 46.56 156 LYS A N 1
ATOM 1253 C CA . LYS A 1 156 ? -39.810 3.067 67.333 1.00 46.56 156 LYS A CA 1
ATOM 1254 C C . LYS A 1 156 ? -40.109 1.983 66.286 1.00 46.56 156 LYS A C 1
ATOM 1256 O O . LYS A 1 156 ? -41.130 1.323 66.401 1.00 46.56 156 LYS A O 1
ATOM 1261 N N . GLU A 1 157 ? -39.119 1.666 65.450 1.00 39.31 157 GLU A N 1
ATOM 1262 C CA . GLU A 1 157 ? -38.675 0.284 65.204 1.00 39.31 157 GLU A CA 1
ATOM 1263 C C . GLU A 1 157 ? -37.351 0.256 64.402 1.00 39.31 157 GLU A C 1
ATOM 1265 O O . GLU A 1 157 ? -37.133 1.058 63.502 1.00 39.31 157 GLU A O 1
ATOM 1270 N N . GLU A 1 158 ? -36.469 -0.677 64.779 1.00 42.12 158 GLU A N 1
ATOM 1271 C CA . GLU A 1 158 ? -35.298 -1.172 64.025 1.00 42.12 158 GLU A CA 1
ATOM 1272 C C . GLU A 1 158 ? -33.971 -0.384 64.035 1.00 42.12 158 GLU A C 1
ATOM 1274 O O . GLU A 1 158 ? -33.348 -0.080 63.021 1.00 42.12 158 GLU A O 1
ATOM 1279 N N . GLU A 1 159 ? -33.408 -0.254 65.235 1.00 45.12 159 GLU A N 1
ATOM 1280 C CA . GLU A 1 159 ? -32.007 0.110 65.502 1.00 45.12 159 GLU A CA 1
ATOM 1281 C C . GLU A 1 159 ? -30.996 -1.042 65.225 1.00 45.12 159 GLU A C 1
ATOM 1283 O O . GLU A 1 159 ? -29.968 -1.163 65.887 1.00 45.12 159 GLU A O 1
ATOM 1288 N N . THR A 1 160 ? -31.261 -1.932 64.255 1.00 41.03 160 THR A N 1
ATOM 1289 C CA . THR A 1 160 ? -30.409 -3.117 63.957 1.00 41.03 160 THR A CA 1
ATOM 1290 C C . THR A 1 160 ? -29.923 -3.228 62.504 1.00 41.03 160 THR A C 1
ATOM 1292 O O . THR A 1 160 ? -29.319 -4.232 62.135 1.00 41.03 160 THR A O 1
ATOM 1295 N N . SER A 1 161 ? -30.093 -2.181 61.688 1.00 44.19 161 SER A N 1
ATOM 1296 C CA . SER A 1 161 ? -29.711 -2.173 60.258 1.00 44.19 161 SER A CA 1
ATOM 1297 C C . SER A 1 161 ? -28.506 -1.265 59.920 1.00 44.19 161 SER A C 1
ATOM 1299 O O . SER A 1 161 ? -28.061 -1.188 58.778 1.00 44.19 161 SER A O 1
ATOM 1301 N N . CYS A 1 162 ? -27.922 -0.580 60.909 1.00 43.47 162 CYS A N 1
ATOM 1302 C CA . CYS A 1 162 ? -26.891 0.443 60.673 1.00 43.47 162 CYS A CA 1
ATOM 1303 C C . CYS A 1 162 ? -25.448 -0.083 60.518 1.00 43.47 162 CYS A C 1
ATOM 1305 O O . CYS A 1 162 ? -24.607 0.645 60.001 1.00 43.47 162 CYS A O 1
ATOM 1307 N N . LEU A 1 163 ? -25.140 -1.321 60.931 1.00 47.00 163 LEU A N 1
ATOM 1308 C CA . LEU A 1 163 ? -23.760 -1.848 60.916 1.00 47.00 163 LEU A CA 1
ATOM 1309 C C . LEU A 1 163 ? -23.360 -2.516 59.588 1.00 47.00 163 LEU A C 1
ATOM 1311 O O . LEU A 1 163 ? -22.210 -2.426 59.177 1.00 47.00 163 LEU A O 1
ATOM 1315 N N . ALA A 1 164 ? -24.299 -3.157 58.886 1.00 54.56 164 ALA A N 1
ATOM 1316 C CA . ALA A 1 164 ? -24.014 -3.799 57.596 1.00 54.56 164 ALA A CA 1
ATOM 1317 C C . ALA A 1 164 ? -23.915 -2.775 56.445 1.00 54.56 164 ALA A C 1
ATOM 1319 O O . ALA A 1 164 ? -23.075 -2.900 55.558 1.00 54.56 164 ALA A O 1
ATOM 1320 N N . LEU A 1 165 ? -24.730 -1.713 56.497 1.00 55.12 165 LEU A N 1
ATOM 1321 C CA . LEU A 1 165 ? -24.724 -0.620 55.519 1.00 55.12 165 LEU A CA 1
ATOM 1322 C C . LEU A 1 165 ? -23.421 0.197 55.541 1.00 55.12 165 LEU A C 1
ATOM 1324 O O . LEU A 1 165 ? -22.979 0.646 54.485 1.00 55.12 165 LEU A O 1
ATOM 1328 N N . SER A 1 166 ? -22.779 0.379 56.701 1.00 64.75 166 SER A N 1
ATOM 1329 C CA . SER A 1 166 ? -21.504 1.106 56.781 1.00 64.75 166 SER A CA 1
ATOM 1330 C C . SER A 1 166 ? -20.344 0.333 56.155 1.00 64.75 166 SER A C 1
ATOM 1332 O O . SER A 1 166 ? -19.513 0.936 55.477 1.00 64.75 166 SER A O 1
ATOM 1334 N N . ASP A 1 167 ? -20.310 -0.991 56.327 1.00 77.62 167 ASP A N 1
ATOM 1335 C CA . ASP A 1 167 ? -19.265 -1.854 55.766 1.00 77.62 167 ASP A CA 1
ATOM 1336 C C . ASP A 1 167 ? -19.359 -1.947 54.239 1.00 77.62 167 ASP A C 1
ATOM 1338 O O . ASP A 1 167 ? -18.346 -1.841 53.546 1.00 77.62 167 ASP A O 1
ATOM 1342 N N . GLU A 1 168 ? -20.567 -2.090 53.686 1.00 82.50 168 GLU A N 1
ATOM 1343 C CA . GLU A 1 168 ? -20.777 -2.064 52.232 1.00 82.50 168 GLU A CA 1
ATOM 1344 C C . GLU A 1 168 ? -20.409 -0.697 51.631 1.00 82.50 168 GLU A C 1
ATOM 1346 O O . GLU A 1 168 ? -19.748 -0.627 50.594 1.00 82.50 168 GLU A O 1
ATOM 1351 N N . VAL A 1 169 ? -20.775 0.403 52.300 1.00 81.19 169 VAL A N 1
ATOM 1352 C CA . VAL A 1 169 ? -20.406 1.763 51.873 1.00 81.19 169 VAL A CA 1
ATOM 1353 C C . VAL A 1 169 ? -18.891 1.978 51.935 1.00 81.19 169 VAL A C 1
ATOM 1355 O O . VAL A 1 169 ? -18.340 2.636 51.053 1.00 81.19 169 VAL A O 1
ATOM 1358 N N . MET A 1 170 ? -18.197 1.418 52.929 1.00 83.56 170 MET A N 1
ATOM 1359 C CA . MET A 1 170 ? -16.736 1.476 53.032 1.00 83.56 170 MET A CA 1
ATOM 1360 C C . MET A 1 170 ? -16.056 0.716 51.884 1.00 83.56 170 MET A C 1
ATOM 1362 O O . MET A 1 170 ? -15.200 1.291 51.213 1.00 83.56 170 MET A O 1
ATOM 1366 N N . LYS A 1 171 ? -16.501 -0.509 51.570 1.00 88.19 171 LYS A N 1
ATOM 1367 C CA . LYS A 1 171 ? -15.985 -1.287 50.424 1.00 88.19 171 LYS A CA 1
ATOM 1368 C C . LYS A 1 171 ? -16.208 -0.574 49.090 1.00 88.19 171 LYS A C 1
ATOM 1370 O O . LYS A 1 171 ? -15.299 -0.503 48.271 1.00 88.19 171 LYS A O 1
ATOM 1375 N N . LEU A 1 172 ? -17.399 -0.006 48.878 1.00 91.31 172 LEU A N 1
ATOM 1376 C CA . LEU A 1 172 ? -17.701 0.757 47.662 1.00 91.31 172 LEU A CA 1
ATOM 1377 C C . LEU A 1 172 ? -16.820 2.007 47.542 1.00 91.31 172 LEU A C 1
ATOM 1379 O O . LEU A 1 172 ? -16.388 2.346 46.443 1.00 91.31 172 LEU A O 1
ATOM 1383 N N . ARG A 1 173 ? -16.519 2.688 48.656 1.00 88.56 173 ARG A N 1
ATOM 1384 C CA . ARG A 1 173 ? -15.594 3.834 48.666 1.00 88.56 173 ARG A CA 1
ATOM 1385 C C . ARG A 1 173 ? -14.171 3.418 48.306 1.00 88.56 173 ARG A C 1
ATOM 1387 O O . ARG A 1 173 ? -13.558 4.085 47.479 1.00 88.56 173 ARG A O 1
ATOM 1394 N N . GLU A 1 174 ? -13.675 2.318 48.866 1.00 91.38 174 GLU A N 1
ATOM 1395 C CA . GLU A 1 174 ? -12.362 1.760 48.516 1.00 91.38 174 GLU A CA 1
ATOM 1396 C C . GLU A 1 174 ? -12.291 1.336 47.043 1.00 91.38 174 GLU A C 1
ATOM 1398 O O . GLU A 1 174 ? -11.295 1.594 46.365 1.00 91.38 174 GLU A O 1
ATOM 1403 N N . GLU A 1 175 ? -13.356 0.736 46.509 1.00 92.19 175 GLU A N 1
ATOM 1404 C CA . GLU A 1 175 ? -13.420 0.349 45.100 1.00 92.19 175 GLU A CA 1
ATOM 1405 C C . GLU A 1 175 ? -13.468 1.567 44.168 1.00 92.19 175 GLU A C 1
ATOM 1407 O O . GLU A 1 175 ? -12.769 1.590 43.155 1.00 92.19 175 GLU A O 1
ATOM 1412 N N . ILE A 1 176 ? -14.198 2.627 44.532 1.00 91.75 176 ILE A N 1
ATOM 1413 C CA . ILE A 1 176 ? -14.181 3.906 43.805 1.00 91.75 176 ILE A CA 1
ATOM 1414 C C . ILE A 1 176 ? -12.781 4.533 43.825 1.00 91.75 176 ILE A C 1
ATOM 1416 O O . ILE A 1 176 ? -12.325 5.027 42.793 1.00 91.75 176 ILE A O 1
ATOM 1420 N N . GLU A 1 177 ? -12.093 4.519 44.968 1.00 94.19 177 GLU A N 1
ATOM 1421 C CA . GLU A 1 177 ? -10.721 5.024 45.107 1.00 94.19 177 GLU A CA 1
ATOM 1422 C C . GLU A 1 177 ? -9.764 4.258 44.180 1.00 94.19 177 GLU A C 1
ATOM 1424 O O . GLU A 1 177 ? -9.019 4.854 43.400 1.00 94.19 177 GLU A O 1
ATOM 1429 N N . LYS A 1 178 ? -9.852 2.924 44.184 1.00 94.12 178 LYS A N 1
ATOM 1430 C CA . LYS A 1 178 ? -9.030 2.059 43.335 1.00 94.12 178 LYS A CA 1
ATOM 1431 C C . LYS A 1 178 ? -9.318 2.266 41.848 1.00 94.12 178 LYS A C 1
ATOM 1433 O O . LYS A 1 178 ? -8.390 2.403 41.058 1.00 94.12 178 LYS A O 1
ATOM 1438 N N . LEU A 1 179 ? -10.592 2.370 41.467 1.00 93.56 179 LEU A N 1
ATOM 1439 C CA . LEU A 1 179 ? -10.995 2.671 40.092 1.00 93.56 179 LEU A CA 1
ATOM 1440 C C . LEU A 1 179 ? -10.514 4.056 39.645 1.00 93.56 179 LEU A C 1
ATOM 1442 O O . LEU A 1 179 ? -10.154 4.234 38.482 1.00 93.56 179 LEU A O 1
ATOM 1446 N N . ARG A 1 180 ? -10.497 5.055 40.535 1.00 94.31 180 ARG A N 1
ATOM 1447 C CA . ARG A 1 180 ? -9.936 6.382 40.230 1.00 94.31 180 ARG A CA 1
ATOM 1448 C C . ARG A 1 180 ? -8.436 6.306 39.967 1.00 94.31 180 ARG A C 1
ATOM 1450 O O . ARG A 1 180 ? -7.973 6.919 39.005 1.00 94.31 180 ARG A O 1
ATOM 1457 N N . GLU A 1 181 ? -7.704 5.542 40.771 1.00 94.81 181 GLU A N 1
ATOM 1458 C CA . GLU A 1 181 ? -6.268 5.333 40.579 1.00 94.81 181 GLU A CA 1
ATOM 1459 C C . GLU A 1 181 ? -5.972 4.579 39.274 1.00 94.81 181 GLU A C 1
ATOM 1461 O O . GLU A 1 181 ? -5.150 5.029 38.477 1.00 94.81 181 GLU A O 1
ATOM 1466 N N . ASP A 1 182 ? -6.712 3.507 38.978 1.00 93.62 182 ASP A N 1
ATOM 1467 C CA . ASP A 1 182 ? -6.574 2.766 37.720 1.00 93.62 182 ASP A CA 1
ATOM 1468 C C . ASP A 1 182 ? -6.862 3.664 36.503 1.00 93.62 182 ASP A C 1
ATOM 1470 O O . ASP A 1 182 ? -6.113 3.649 35.524 1.00 93.62 182 ASP A O 1
ATOM 1474 N N . ASN A 1 183 ? -7.893 4.516 36.571 1.00 92.62 183 ASN A N 1
ATOM 1475 C CA . ASN A 1 183 ? -8.178 5.508 35.526 1.00 92.62 183 ASN A CA 1
ATOM 1476 C C . ASN A 1 183 ? -7.050 6.543 35.378 1.00 92.62 183 ASN A C 1
ATOM 1478 O O . ASN A 1 183 ? -6.741 6.965 34.259 1.00 92.62 183 ASN A O 1
ATOM 1482 N N . ARG A 1 184 ? -6.416 6.954 36.484 1.00 96.81 184 ARG A N 1
ATOM 1483 C CA . ARG A 1 184 ? -5.261 7.865 36.465 1.00 96.81 184 ARG A CA 1
ATOM 1484 C C . ARG A 1 184 ? -4.077 7.223 35.745 1.00 96.81 184 ARG A C 1
ATOM 1486 O O . ARG A 1 184 ? -3.537 7.828 34.820 1.00 96.81 184 ARG A O 1
ATOM 1493 N N . ILE A 1 185 ? -3.742 5.985 36.107 1.00 95.62 185 ILE A N 1
ATOM 1494 C CA . ILE A 1 185 ? -2.654 5.215 35.491 1.00 95.62 185 ILE A CA 1
ATOM 1495 C C . ILE A 1 185 ? -2.927 4.994 34.000 1.00 95.62 185 ILE A C 1
ATOM 1497 O O . ILE A 1 185 ? -2.046 5.214 33.170 1.00 95.62 185 ILE A O 1
ATOM 1501 N N . GLN A 1 186 ? -4.152 4.609 33.628 1.00 93.81 186 GLN A N 1
ATOM 1502 C CA . GLN A 1 186 ? -4.528 4.429 32.222 1.00 93.81 186 GLN A CA 1
ATOM 1503 C C . GLN A 1 186 ? -4.369 5.719 31.414 1.00 93.81 186 GLN A C 1
ATOM 1505 O O . GLN A 1 186 ? -3.860 5.690 30.292 1.00 93.81 186 GLN A O 1
ATOM 1510 N N . LYS A 1 187 ? -4.767 6.861 31.985 1.00 94.88 187 LYS A N 1
ATOM 1511 C CA . LYS A 1 187 ? -4.620 8.171 31.344 1.00 94.88 187 LYS A CA 1
ATOM 1512 C C . LYS A 1 187 ? -3.153 8.539 31.124 1.00 94.88 187 LYS A C 1
ATOM 1514 O O . LYS A 1 187 ? -2.823 9.113 30.090 1.00 94.88 187 LYS A O 1
ATOM 1519 N N . GLU A 1 188 ? -2.280 8.210 32.067 1.00 95.38 188 GLU A N 1
ATOM 1520 C CA . GLU A 1 188 ? -0.843 8.464 31.954 1.00 95.38 188 GLU A CA 1
ATOM 1521 C C . GLU A 1 188 ? -0.170 7.542 30.931 1.00 95.38 188 GLU A C 1
ATOM 1523 O O . GLU A 1 188 ? 0.543 8.022 30.052 1.00 95.38 188 GLU A O 1
ATOM 1528 N N . GLN A 1 189 ? -0.502 6.248 30.935 1.00 94.19 189 GLN A N 1
ATOM 1529 C CA . GLN A 1 189 ? -0.049 5.315 29.897 1.00 94.19 189 GLN A CA 1
ATOM 1530 C C . GLN A 1 189 ? -0.504 5.734 28.495 1.00 94.19 189 GLN A C 1
ATOM 1532 O O . GLN A 1 189 ? 0.225 5.533 27.522 1.00 94.19 189 GLN A O 1
ATOM 1537 N N . LEU A 1 190 ? -1.711 6.296 28.370 1.00 92.88 190 LEU A N 1
ATOM 1538 C CA . LEU A 1 190 ? -2.214 6.797 27.094 1.00 92.88 190 LEU A CA 1
ATOM 1539 C C . LEU A 1 190 ? -1.368 7.973 26.594 1.00 92.88 190 LEU A C 1
ATOM 1541 O O . LEU A 1 190 ? -0.923 7.945 25.450 1.00 92.88 190 LEU A O 1
ATOM 1545 N N . LYS A 1 191 ? -1.082 8.950 27.465 1.00 94.94 191 LYS A N 1
ATOM 1546 C CA . LYS A 1 191 ? -0.210 10.089 27.138 1.00 94.94 191 LYS A CA 1
ATOM 1547 C C . LYS A 1 191 ? 1.187 9.636 26.727 1.00 94.94 191 LYS A C 1
ATOM 1549 O O . LYS A 1 191 ? 1.662 10.049 25.677 1.00 94.94 191 LYS A O 1
ATOM 1554 N N . GLN A 1 192 ? 1.794 8.733 27.495 1.00 96.50 192 GLN A N 1
ATOM 1555 C CA . GLN A 1 192 ? 3.121 8.203 27.191 1.00 96.50 192 GLN A CA 1
ATOM 1556 C C . GLN A 1 192 ? 3.150 7.500 25.825 1.00 96.50 192 GLN A C 1
ATOM 1558 O O . GLN A 1 192 ? 4.039 7.744 25.015 1.00 96.50 192 GLN A O 1
ATOM 1563 N N . LYS A 1 193 ? 2.137 6.679 25.516 1.00 94.62 193 LYS A N 1
ATOM 1564 C CA . LYS A 1 193 ? 2.019 6.041 24.195 1.00 94.62 193 LYS A CA 1
ATOM 1565 C C . LYS A 1 193 ? 1.836 7.047 23.067 1.00 94.62 193 LYS A C 1
ATOM 1567 O O . LYS A 1 193 ? 2.272 6.781 21.950 1.00 94.62 193 LYS A O 1
ATOM 1572 N N . ASP A 1 194 ? 1.137 8.148 23.306 1.00 92.31 194 ASP A N 1
ATOM 1573 C CA . ASP A 1 194 ? 0.939 9.174 22.288 1.00 92.31 194 ASP A CA 1
ATOM 1574 C C . ASP A 1 194 ? 2.219 9.990 22.056 1.00 92.31 194 ASP A C 1
ATOM 1576 O O . ASP A 1 194 ? 2.558 10.247 20.901 1.00 92.31 194 ASP A O 1
ATOM 1580 N N . GLU A 1 195 ? 2.993 10.279 23.104 1.00 95.81 195 GLU A N 1
ATOM 1581 C CA . GLU A 1 195 ? 4.338 10.867 23.001 1.00 95.81 195 GLU A CA 1
ATOM 1582 C C . GLU A 1 195 ? 5.302 9.956 22.221 1.00 95.81 195 GLU A C 1
ATOM 1584 O O . GLU A 1 195 ? 5.915 10.397 21.246 1.00 95.81 195 GLU A O 1
ATOM 1589 N N . GLU A 1 196 ? 5.363 8.663 22.558 1.00 96.00 196 GLU A N 1
ATOM 1590 C CA . GLU A 1 196 ? 6.181 7.677 21.836 1.00 96.00 196 GLU A CA 1
ATOM 1591 C C . GLU A 1 196 ? 5.798 7.588 20.349 1.00 96.00 196 GLU A C 1
ATOM 1593 O O . GLU A 1 196 ? 6.662 7.539 19.469 1.00 96.00 196 GLU A O 1
ATOM 1598 N N . LYS A 1 197 ? 4.495 7.598 20.031 1.00 95.38 197 LYS A N 1
ATOM 1599 C CA . LYS A 1 197 ? 4.029 7.602 18.635 1.00 95.38 197 LYS A CA 1
ATOM 1600 C C . LYS A 1 197 ? 4.471 8.859 17.893 1.00 95.38 197 LYS A C 1
ATOM 1602 O O . LYS A 1 197 ? 4.845 8.749 16.724 1.00 95.38 197 LYS A O 1
ATOM 1607 N N . ILE A 1 198 ? 4.405 10.030 18.528 1.00 94.94 198 ILE A N 1
ATOM 1608 C CA . ILE A 1 198 ? 4.842 11.295 17.922 1.00 94.94 198 ILE A CA 1
ATOM 1609 C C . ILE A 1 198 ? 6.334 11.221 17.584 1.00 94.94 198 ILE A C 1
ATOM 1611 O O . ILE A 1 198 ? 6.707 11.514 16.446 1.00 94.94 198 ILE A O 1
ATOM 1615 N N . GLU A 1 199 ? 7.164 10.739 18.511 1.00 96.31 199 GLU A N 1
ATOM 1616 C CA . GLU A 1 199 ? 8.608 10.594 18.298 1.00 96.31 199 GLU A CA 1
ATOM 1617 C C . GLU A 1 199 ? 8.929 9.624 17.144 1.00 96.31 199 GLU A C 1
ATOM 1619 O O . GLU A 1 199 ? 9.764 9.908 16.280 1.00 96.31 199 GLU A O 1
ATOM 1624 N N . VAL A 1 200 ? 8.235 8.482 17.074 1.00 96.50 200 VAL A N 1
ATOM 1625 C CA . VAL A 1 200 ? 8.402 7.513 15.976 1.00 96.50 200 VAL A CA 1
ATOM 1626 C C . VAL A 1 200 ? 8.002 8.121 14.628 1.00 96.50 200 VAL A C 1
ATOM 1628 O O . VAL A 1 200 ? 8.695 7.915 13.628 1.00 96.50 200 VAL A O 1
ATOM 1631 N N . ILE A 1 201 ? 6.908 8.887 14.581 1.00 95.25 201 ILE A N 1
ATOM 1632 C CA . ILE A 1 201 ? 6.470 9.580 13.361 1.00 95.25 201 ILE A CA 1
ATOM 1633 C C . ILE A 1 201 ? 7.519 10.602 12.914 1.00 95.25 201 ILE A C 1
ATOM 1635 O O . ILE A 1 201 ? 7.791 10.707 11.717 1.00 95.25 201 ILE A O 1
ATOM 1639 N N . GLU A 1 202 ? 8.117 11.341 13.845 1.00 96.25 202 GLU A N 1
ATOM 1640 C CA . GLU A 1 202 ? 9.161 12.320 13.543 1.00 96.25 202 GLU A CA 1
ATOM 1641 C C . GLU A 1 202 ? 10.420 11.653 12.971 1.00 96.25 202 GLU A C 1
ATOM 1643 O O . GLU A 1 202 ? 10.889 12.047 11.900 1.00 96.25 202 GLU A O 1
ATOM 1648 N N . LYS A 1 203 ? 10.894 10.566 13.594 1.00 96.88 203 LYS A N 1
ATOM 1649 C CA . LYS A 1 203 ? 12.021 9.763 13.084 1.00 96.88 203 LYS A CA 1
ATOM 1650 C C . LYS A 1 203 ? 11.763 9.233 11.673 1.00 96.88 203 LYS A C 1
ATOM 1652 O O . LYS A 1 203 ? 12.618 9.365 10.799 1.00 96.88 203 LYS A O 1
ATOM 1657 N N . LEU A 1 204 ? 10.570 8.692 11.419 1.00 95.44 204 LEU A N 1
ATOM 1658 C CA . LEU A 1 204 ? 10.189 8.208 10.088 1.00 95.44 204 LEU A CA 1
ATOM 1659 C C . LEU A 1 204 ? 10.114 9.337 9.056 1.00 95.44 204 LEU A C 1
ATOM 1661 O O . LEU A 1 204 ? 10.476 9.134 7.896 1.00 95.44 204 LEU A O 1
ATOM 1665 N N . ARG A 1 205 ? 9.635 10.527 9.435 1.00 95.06 205 ARG A N 1
ATOM 1666 C CA . ARG A 1 205 ? 9.618 11.692 8.537 1.00 95.06 205 ARG A CA 1
ATOM 1667 C C . ARG A 1 205 ? 11.029 12.105 8.143 1.00 95.06 205 ARG A C 1
ATOM 1669 O O . ARG A 1 205 ? 11.263 12.372 6.965 1.00 95.06 205 ARG A O 1
ATOM 1676 N N . GLU A 1 206 ? 11.948 12.119 9.100 1.00 97.00 206 GLU A N 1
ATOM 1677 C CA . GLU A 1 206 ? 13.340 12.474 8.850 1.00 97.00 206 GLU A CA 1
ATOM 1678 C C . GLU A 1 206 ? 14.049 11.433 7.976 1.00 97.00 206 GLU A C 1
ATOM 1680 O O . GLU A 1 206 ? 14.685 11.787 6.983 1.00 97.00 206 GLU A O 1
ATOM 1685 N N . GLU A 1 207 ? 13.856 10.141 8.248 1.00 96.62 207 GLU A N 1
ATOM 1686 C CA . GLU A 1 207 ? 14.395 9.075 7.400 1.00 96.62 207 GLU A CA 1
ATOM 1687 C C . GLU A 1 207 ? 13.870 9.180 5.957 1.00 96.62 207 GLU A C 1
ATOM 1689 O O . GLU A 1 207 ? 14.647 9.126 5.001 1.00 96.62 207 GLU A O 1
ATOM 1694 N N . ASN A 1 208 ? 12.567 9.427 5.778 1.00 94.88 208 ASN A N 1
ATOM 1695 C CA . ASN A 1 208 ? 11.979 9.653 4.455 1.00 94.88 208 ASN A CA 1
ATOM 1696 C C . ASN A 1 208 ? 12.567 10.888 3.753 1.00 94.88 208 ASN A C 1
ATOM 1698 O O . ASN A 1 208 ? 12.746 10.880 2.530 1.00 94.88 208 ASN A O 1
ATOM 1702 N N . ARG A 1 209 ? 12.869 11.957 4.502 1.00 98.19 209 ARG A N 1
ATOM 1703 C CA . ARG A 1 209 ? 13.511 13.166 3.969 1.00 98.19 209 ARG A CA 1
ATOM 1704 C C . ARG A 1 209 ? 14.895 12.834 3.413 1.00 98.19 209 ARG A C 1
ATOM 1706 O O . ARG A 1 209 ? 15.171 13.165 2.259 1.00 98.19 209 ARG A O 1
ATOM 1713 N N . ILE A 1 210 ? 15.706 12.119 4.191 1.00 97.56 210 ILE A N 1
ATOM 1714 C CA . ILE A 1 210 ? 17.063 11.700 3.816 1.00 97.56 210 ILE A CA 1
ATOM 1715 C C . ILE A 1 210 ? 17.032 10.764 2.602 1.00 97.56 210 ILE A C 1
ATOM 1717 O O . ILE A 1 210 ? 17.758 10.984 1.634 1.00 97.56 210 ILE A O 1
ATOM 1721 N N . GLN A 1 211 ? 16.163 9.749 2.601 1.00 95.62 211 GLN A N 1
ATOM 1722 C CA . GLN A 1 211 ? 16.037 8.816 1.474 1.00 95.62 211 GLN A CA 1
ATOM 1723 C C . GLN A 1 211 ? 15.662 9.541 0.171 1.00 95.62 211 GLN A C 1
ATOM 1725 O O . GLN A 1 211 ? 16.200 9.245 -0.899 1.00 95.62 211 GLN A O 1
ATOM 1730 N N . LYS A 1 212 ? 14.769 10.535 0.251 1.00 96.56 212 LYS A N 1
ATOM 1731 C CA . LYS A 1 212 ? 14.374 11.353 -0.902 1.00 96.56 212 LYS A CA 1
ATOM 1732 C C . LYS A 1 212 ? 15.524 12.215 -1.424 1.00 96.56 212 LYS A C 1
ATOM 1734 O O . LYS A 1 212 ? 15.636 12.406 -2.634 1.00 96.56 212 LYS A O 1
ATOM 1739 N N . GLU A 1 213 ? 16.362 12.741 -0.538 1.00 97.56 213 GLU A N 1
ATOM 1740 C CA . GLU A 1 213 ? 17.552 13.510 -0.906 1.00 97.56 213 GLU A CA 1
ATOM 1741 C C . GLU A 1 213 ? 18.613 12.626 -1.575 1.00 97.56 213 GLU A C 1
ATOM 1743 O O . GLU A 1 213 ? 19.098 12.965 -2.654 1.00 97.56 213 GLU A O 1
ATOM 1748 N N . GLN A 1 214 ? 18.871 11.436 -1.026 1.00 96.88 214 GLN A N 1
ATOM 1749 C CA . GLN A 1 214 ? 19.772 10.453 -1.636 1.00 96.88 214 GLN A CA 1
ATOM 1750 C C . GLN A 1 214 ? 19.321 10.039 -3.041 1.00 96.88 214 GLN A C 1
ATOM 1752 O O . GLN A 1 214 ? 20.149 9.928 -3.945 1.00 96.88 214 GLN A O 1
ATOM 1757 N N . LEU A 1 215 ? 18.016 9.831 -3.250 1.00 96.25 215 LEU A N 1
ATOM 1758 C CA . LEU A 1 215 ? 17.471 9.523 -4.574 1.00 96.25 215 LEU A CA 1
ATOM 1759 C C . LEU A 1 215 ? 17.751 10.644 -5.579 1.00 96.25 215 LEU A C 1
ATOM 1761 O O . LEU A 1 215 ? 18.246 10.368 -6.669 1.00 96.25 215 LEU A O 1
ATOM 1765 N N . LYS A 1 216 ? 17.504 11.903 -5.196 1.00 96.12 216 LYS A N 1
ATOM 1766 C CA . LYS A 1 216 ? 17.794 13.062 -6.055 1.00 96.12 216 LYS A CA 1
ATOM 1767 C C . LYS A 1 216 ? 19.274 13.143 -6.418 1.00 96.12 216 LYS A C 1
ATOM 1769 O O . LYS A 1 216 ? 19.593 13.308 -7.591 1.00 96.12 216 LYS A O 1
ATOM 1774 N N . GLN A 1 217 ? 20.160 12.967 -5.438 1.00 97.94 217 GLN A N 1
ATOM 1775 C CA . GLN A 1 217 ? 21.603 12.979 -5.668 1.00 97.94 217 GLN A CA 1
ATOM 1776 C C . GLN A 1 217 ? 22.031 11.856 -6.623 1.00 97.94 217 GLN A C 1
ATOM 1778 O O . GLN A 1 217 ? 22.793 12.085 -7.559 1.00 97.94 217 GLN A O 1
ATOM 1783 N N . LYS A 1 218 ? 21.504 10.640 -6.434 1.00 97.50 218 LYS A N 1
ATOM 1784 C CA . LYS A 1 218 ? 21.791 9.499 -7.316 1.00 97.50 218 LYS A CA 1
ATOM 1785 C C . LYS A 1 218 ? 21.297 9.719 -8.740 1.00 97.50 218 LYS A C 1
ATOM 1787 O O . LYS A 1 218 ? 21.953 9.276 -9.681 1.00 97.50 218 LYS A O 1
ATOM 1792 N N . ASP A 1 219 ? 20.149 10.359 -8.912 1.00 97.00 219 ASP A N 1
ATOM 1793 C CA . ASP A 1 219 ? 19.626 10.667 -10.239 1.00 97.00 219 ASP A CA 1
ATOM 1794 C C . ASP A 1 219 ? 20.450 11.761 -10.929 1.00 97.00 219 ASP A C 1
ATOM 1796 O O . ASP A 1 219 ? 20.741 11.633 -12.117 1.00 97.00 219 ASP A O 1
ATOM 1800 N N . GLU A 1 220 ? 20.926 12.762 -10.188 1.00 97.75 220 GLU A N 1
ATOM 1801 C CA . GLU A 1 220 ? 21.850 13.776 -10.704 1.00 97.75 220 GLU A CA 1
ATOM 1802 C C . GLU A 1 220 ? 23.199 13.169 -11.132 1.00 97.75 220 GLU A C 1
ATOM 1804 O O . GLU A 1 220 ? 23.652 13.405 -12.253 1.00 97.75 220 GLU A O 1
ATOM 1809 N N . GLU A 1 221 ? 23.786 12.283 -10.317 1.00 97.31 221 GLU A N 1
ATOM 1810 C CA . GLU A 1 221 ? 24.993 11.521 -10.679 1.00 97.31 221 GLU A CA 1
ATOM 1811 C C . GLU A 1 221 ? 24.794 10.719 -11.977 1.00 97.31 221 GLU A C 1
ATOM 1813 O O . GLU A 1 221 ? 25.649 10.729 -12.867 1.00 97.31 221 GLU A O 1
ATOM 1818 N N . LYS A 1 222 ? 23.653 10.032 -12.124 1.00 97.38 222 LYS A N 1
ATOM 1819 C CA . LYS A 1 222 ? 23.341 9.265 -13.342 1.00 97.38 222 LYS A CA 1
ATOM 1820 C C . LYS A 1 222 ? 23.200 10.166 -14.564 1.00 97.38 222 LYS A C 1
ATOM 1822 O O . LYS A 1 222 ? 23.704 9.807 -15.629 1.00 97.38 222 LYS A O 1
ATOM 1827 N N . ILE A 1 223 ? 22.526 11.310 -14.430 1.00 97.81 223 ILE A N 1
ATOM 1828 C CA . ILE A 1 223 ? 22.389 12.295 -15.512 1.00 97.81 223 ILE A CA 1
ATOM 1829 C C . ILE A 1 223 ? 23.775 12.758 -15.965 1.00 97.81 223 ILE A C 1
ATOM 1831 O O . ILE A 1 223 ? 24.059 12.789 -17.164 1.00 97.81 223 ILE A O 1
ATOM 1835 N N . GLU A 1 224 ? 24.663 13.037 -15.016 1.00 97.88 224 GLU A N 1
ATOM 1836 C CA . GLU A 1 224 ? 26.008 13.511 -15.303 1.00 97.88 224 GLU A CA 1
ATOM 1837 C C . GLU A 1 224 ? 26.874 12.442 -15.986 1.00 97.88 224 GLU A C 1
ATOM 1839 O O . GLU A 1 224 ? 27.596 12.731 -16.944 1.00 97.88 224 GLU A O 1
ATOM 1844 N N . VAL A 1 225 ? 26.756 11.177 -15.577 1.00 98.00 225 VAL A N 1
ATOM 1845 C CA . VAL A 1 225 ? 27.409 10.052 -16.266 1.00 98.00 225 VAL A CA 1
ATOM 1846 C C . VAL A 1 225 ? 26.885 9.904 -17.697 1.00 98.00 225 VAL A C 1
ATOM 1848 O O . VAL A 1 225 ? 27.678 9.747 -18.628 1.00 98.00 225 VAL A O 1
ATOM 1851 N N . ILE A 1 226 ? 25.569 10.004 -17.909 1.00 97.94 226 ILE A N 1
ATOM 1852 C CA . ILE A 1 226 ? 24.969 9.957 -19.253 1.00 97.94 226 ILE A CA 1
ATOM 1853 C C . ILE A 1 226 ? 25.498 11.105 -20.120 1.00 97.94 226 ILE A C 1
ATOM 1855 O O . ILE A 1 226 ? 25.818 10.888 -21.294 1.00 97.94 226 ILE A O 1
ATOM 1859 N N . ARG A 1 227 ? 25.645 12.310 -19.554 1.00 97.94 227 ARG A N 1
ATOM 1860 C CA . ARG A 1 227 ? 26.224 13.476 -20.236 1.00 97.94 227 ARG A CA 1
ATOM 1861 C C . ARG A 1 227 ? 27.657 13.197 -20.691 1.00 97.94 227 ARG A C 1
ATOM 1863 O O . ARG A 1 227 ? 27.966 13.377 -21.870 1.00 97.94 227 ARG A O 1
ATOM 1870 N N . HIS A 1 228 ? 28.507 12.699 -19.793 1.00 98.31 228 HIS A N 1
ATOM 1871 C CA . HIS A 1 228 ? 29.896 12.351 -20.106 1.00 98.31 228 HIS A CA 1
ATOM 1872 C C . HIS A 1 228 ? 30.002 11.256 -21.175 1.00 98.31 228 HIS A C 1
ATOM 1874 O O . HIS A 1 228 ? 30.753 11.406 -22.141 1.00 98.31 228 HIS A O 1
ATOM 1880 N N . LEU A 1 229 ? 29.217 10.182 -21.053 1.00 98.19 229 LEU A N 1
ATOM 1881 C CA . LEU A 1 229 ? 29.196 9.101 -22.043 1.00 98.19 229 LEU A CA 1
ATOM 1882 C C . LEU A 1 229 ? 28.723 9.598 -23.412 1.00 98.19 229 LEU A C 1
ATOM 1884 O O . LEU A 1 229 ? 29.299 9.230 -24.435 1.00 98.19 229 LEU A O 1
ATOM 1888 N N . SER A 1 230 ? 27.718 10.473 -23.445 1.00 97.56 230 SER A N 1
ATOM 1889 C CA . SER A 1 230 ? 27.217 11.065 -24.689 1.00 97.56 230 SER A CA 1
ATOM 1890 C C . SER A 1 230 ? 28.288 11.904 -25.390 1.00 97.56 230 SER A C 1
ATOM 1892 O O . SER A 1 230 ? 28.455 11.792 -26.606 1.00 97.56 230 SER A O 1
ATOM 1894 N N . LEU A 1 231 ? 29.054 12.696 -24.631 1.00 98.12 231 LEU A N 1
ATOM 1895 C CA . LEU A 1 231 ? 30.193 13.450 -25.161 1.00 98.12 231 LEU A CA 1
ATOM 1896 C C . LEU A 1 231 ? 31.258 12.516 -25.751 1.00 98.12 231 LEU A C 1
ATOM 1898 O O . LEU A 1 231 ? 31.665 12.709 -26.896 1.00 98.12 231 LEU A O 1
ATOM 1902 N N . ALA A 1 232 ? 31.653 11.468 -25.022 1.00 97.94 232 ALA A N 1
ATOM 1903 C CA . ALA A 1 232 ? 32.639 10.495 -25.497 1.00 97.94 232 ALA A CA 1
ATOM 1904 C C . ALA A 1 232 ? 32.181 9.779 -26.782 1.00 97.94 232 ALA A C 1
ATOM 1906 O O . ALA A 1 232 ? 32.946 9.650 -27.738 1.00 97.94 232 ALA A O 1
ATOM 1907 N N . VAL A 1 233 ? 30.911 9.368 -26.848 1.00 98.00 233 VAL A N 1
ATOM 1908 C CA . VAL A 1 233 ? 30.324 8.745 -28.045 1.00 98.00 233 VAL A CA 1
ATOM 1909 C C . VAL A 1 233 ? 30.344 9.698 -29.242 1.00 98.00 233 VAL A C 1
ATOM 1911 O O . VAL A 1 233 ? 30.611 9.256 -30.359 1.00 98.00 233 VAL A O 1
ATOM 1914 N N . ASN A 1 234 ? 30.079 10.991 -29.042 1.00 97.44 234 ASN A N 1
ATOM 1915 C CA . ASN A 1 234 ? 30.127 11.976 -30.124 1.00 97.44 234 ASN A CA 1
ATOM 1916 C C . ASN A 1 234 ? 31.549 12.159 -30.669 1.00 97.44 234 ASN A C 1
ATOM 1918 O O . ASN A 1 234 ? 31.731 12.111 -31.885 1.00 97.44 234 ASN A O 1
ATOM 1922 N N . VAL A 1 235 ? 32.557 12.253 -29.796 1.00 97.69 235 VAL A N 1
ATOM 1923 C CA . VAL A 1 235 ? 33.973 12.311 -30.207 1.00 97.69 235 VAL A CA 1
ATOM 1924 C C . VAL A 1 235 ? 34.354 11.069 -31.020 1.00 97.69 235 VAL A C 1
ATOM 1926 O O . VAL A 1 235 ? 34.862 11.187 -32.135 1.00 97.69 235 VAL A O 1
ATOM 1929 N N . LEU A 1 236 ? 34.012 9.872 -30.530 1.00 97.25 236 LEU A N 1
ATOM 1930 C CA . LEU A 1 236 ? 34.273 8.622 -31.251 1.00 97.25 236 LEU A CA 1
ATOM 1931 C C . LEU A 1 236 ? 33.544 8.560 -32.600 1.00 97.25 236 LEU A C 1
ATOM 1933 O O . LEU A 1 236 ? 34.075 8.018 -33.572 1.00 97.25 236 LEU A O 1
ATOM 1937 N N . LYS A 1 237 ? 32.324 9.100 -32.703 1.00 97.38 237 LYS A N 1
ATOM 1938 C CA . LYS A 1 237 ? 31.603 9.199 -33.982 1.00 97.38 237 LYS A CA 1
ATOM 1939 C C . LYS A 1 237 ? 32.335 10.113 -34.963 1.00 97.38 237 LYS A C 1
ATOM 1941 O O . LYS A 1 237 ? 32.487 9.739 -36.126 1.00 97.38 237 LYS A O 1
ATOM 1946 N N . GLU A 1 238 ? 32.808 11.274 -34.518 1.00 97.06 238 GLU A N 1
ATOM 1947 C CA . GLU A 1 238 ? 33.568 12.203 -35.359 1.00 97.06 238 GLU A CA 1
ATOM 1948 C C . GLU A 1 238 ? 34.876 11.586 -35.865 1.00 97.06 238 GLU A C 1
ATOM 1950 O O . GLU A 1 238 ? 35.187 11.678 -37.057 1.00 97.06 238 GLU A O 1
ATOM 1955 N N . GLU A 1 239 ? 35.624 10.912 -34.990 1.00 96.94 239 GLU A N 1
ATOM 1956 C CA . GLU A 1 239 ? 36.843 10.189 -35.361 1.00 96.94 239 GLU A CA 1
ATOM 1957 C C . GLU A 1 239 ? 36.555 9.063 -36.355 1.00 96.94 239 GLU A C 1
ATOM 1959 O O . GLU A 1 239 ? 37.236 8.952 -37.375 1.00 96.94 239 GLU A O 1
ATOM 1964 N N . ASN A 1 240 ? 35.488 8.287 -36.143 1.00 96.19 240 ASN A N 1
ATOM 1965 C CA . ASN A 1 240 ? 35.054 7.258 -37.088 1.00 96.19 240 ASN A CA 1
ATOM 1966 C C . ASN A 1 240 ? 34.708 7.833 -38.468 1.00 96.19 240 ASN A C 1
ATOM 1968 O O . ASN A 1 240 ? 35.059 7.243 -39.493 1.00 96.19 240 ASN A O 1
ATOM 1972 N N . VAL A 1 241 ? 34.054 8.995 -38.525 1.00 96.94 241 VAL A N 1
ATOM 1973 C CA . VAL A 1 241 ? 33.788 9.694 -39.791 1.00 96.94 241 VAL A CA 1
ATOM 1974 C C . VAL A 1 241 ? 35.096 10.134 -40.455 1.00 96.94 241 VAL A C 1
ATOM 1976 O O . VAL A 1 241 ? 35.248 9.951 -41.667 1.00 96.94 241 VAL A O 1
ATOM 1979 N N . LYS A 1 242 ? 36.056 10.680 -39.694 1.00 96.50 242 LYS A N 1
ATOM 1980 C CA . LYS A 1 242 ? 37.383 11.060 -40.213 1.00 96.50 242 LYS A CA 1
ATOM 1981 C C . LYS A 1 242 ? 38.118 9.845 -40.783 1.00 96.50 242 LYS A C 1
ATOM 1983 O O . LYS A 1 242 ? 38.542 9.893 -41.935 1.00 96.50 242 LYS A O 1
ATOM 1988 N N . MET A 1 243 ? 38.196 8.742 -40.038 1.00 95.69 243 MET A N 1
ATOM 1989 C CA . MET A 1 243 ? 38.839 7.501 -40.486 1.00 95.69 243 MET A CA 1
ATOM 1990 C C . MET A 1 243 ? 38.199 6.950 -41.763 1.00 95.69 243 MET A C 1
ATOM 1992 O O . MET A 1 243 ? 38.906 6.649 -42.722 1.00 95.69 243 MET A O 1
ATOM 1996 N N . ARG A 1 244 ? 36.862 6.899 -41.838 1.00 95.69 244 ARG A N 1
ATOM 1997 C CA . ARG A 1 244 ? 36.152 6.469 -43.057 1.00 95.69 244 ARG A CA 1
ATOM 1998 C C . ARG A 1 244 ? 36.491 7.343 -44.267 1.00 95.69 244 ARG A C 1
ATOM 2000 O O . ARG A 1 244 ? 36.689 6.808 -45.355 1.00 95.69 244 ARG A O 1
ATOM 2007 N N . LYS A 1 245 ? 36.605 8.666 -44.090 1.00 95.69 245 LYS A N 1
ATOM 2008 C CA . LYS A 1 245 ? 37.049 9.583 -45.158 1.00 95.69 245 LYS A CA 1
ATOM 2009 C C . LYS A 1 245 ? 38.487 9.294 -45.601 1.00 95.69 245 LYS A C 1
ATOM 2011 O O . LYS A 1 245 ? 38.748 9.317 -46.802 1.00 95.69 245 LYS A O 1
ATOM 2016 N N . PHE A 1 246 ? 39.403 9.015 -44.670 1.00 94.56 246 PHE A N 1
ATOM 2017 C CA . PHE A 1 246 ? 40.784 8.644 -45.003 1.00 94.56 246 PHE A CA 1
ATOM 2018 C C . PHE A 1 246 ? 40.850 7.336 -45.797 1.00 94.56 246 PHE A C 1
ATOM 2020 O O . PHE A 1 246 ? 41.448 7.316 -46.869 1.00 94.56 246 PHE A O 1
ATOM 2027 N N . ILE A 1 247 ? 40.153 6.290 -45.345 1.00 93.25 247 ILE A N 1
ATOM 2028 C CA . ILE A 1 247 ? 40.094 4.993 -46.040 1.00 93.25 247 ILE A CA 1
ATOM 2029 C C . ILE A 1 247 ? 39.499 5.148 -47.450 1.00 93.25 247 ILE A C 1
ATOM 2031 O O . ILE A 1 247 ? 40.012 4.585 -48.420 1.00 93.25 247 ILE A O 1
ATOM 2035 N N . ALA A 1 248 ? 38.436 5.945 -47.600 1.00 93.25 248 ALA A N 1
ATOM 2036 C CA . ALA A 1 248 ? 37.833 6.215 -48.904 1.00 93.25 248 ALA A CA 1
ATOM 2037 C C . ALA A 1 248 ? 38.818 6.896 -49.876 1.00 93.25 248 ALA A C 1
ATOM 2039 O O . ALA A 1 248 ? 38.897 6.503 -51.037 1.00 93.25 248 ALA A O 1
ATOM 2040 N N . ARG A 1 249 ? 39.618 7.862 -49.402 1.00 92.06 249 ARG A N 1
ATOM 2041 C CA . ARG A 1 249 ? 40.658 8.523 -50.214 1.00 92.06 249 ARG A CA 1
ATOM 2042 C C . ARG A 1 249 ? 41.816 7.589 -50.567 1.00 92.06 249 ARG A C 1
ATOM 2044 O O . ARG A 1 249 ? 42.287 7.587 -51.699 1.00 92.06 249 ARG A O 1
ATOM 2051 N N . GLU A 1 250 ? 42.277 6.788 -49.613 1.00 91.06 250 GLU A N 1
ATOM 2052 C CA . GLU A 1 250 ? 43.374 5.847 -49.844 1.00 91.06 250 GLU A CA 1
ATOM 2053 C C . GLU A 1 250 ? 42.972 4.763 -50.857 1.00 91.06 250 GLU A C 1
ATOM 2055 O O . GLU A 1 250 ? 43.732 4.434 -51.770 1.00 91.06 250 GLU A O 1
ATOM 2060 N N . SER A 1 251 ? 41.744 4.245 -50.746 1.00 86.31 251 SER A N 1
ATOM 2061 C CA . SER A 1 251 ? 41.206 3.272 -51.702 1.00 86.31 251 SER A CA 1
ATOM 2062 C C . SER A 1 251 ? 41.021 3.855 -53.107 1.00 86.31 251 SER A C 1
ATOM 2064 O O . SER A 1 251 ? 41.273 3.144 -54.081 1.00 86.31 251 SER A O 1
ATOM 2066 N N . SER A 1 252 ? 40.656 5.138 -53.245 1.00 84.88 252 SER A N 1
ATOM 2067 C CA . SER A 1 252 ? 40.610 5.791 -54.558 1.00 84.88 252 SER A CA 1
ATOM 2068 C C . SER A 1 252 ? 42.006 6.004 -55.150 1.00 84.88 252 SER A C 1
ATOM 2070 O O . SER A 1 252 ? 42.189 5.723 -56.330 1.00 84.88 252 SER A O 1
ATOM 2072 N N . MET A 1 253 ? 43.004 6.400 -54.344 1.00 80.25 253 MET A N 1
ATOM 2073 C CA . MET A 1 253 ? 44.403 6.520 -54.792 1.00 80.25 253 MET A CA 1
ATOM 2074 C C . MET A 1 253 ? 44.972 5.180 -55.278 1.00 80.25 253 MET A C 1
ATOM 2076 O O . MET A 1 253 ? 45.558 5.122 -56.356 1.00 80.25 253 MET A O 1
ATOM 2080 N N . LYS A 1 254 ? 44.746 4.089 -54.532 1.00 78.44 254 LYS A N 1
ATOM 2081 C CA . LYS A 1 254 ? 45.187 2.735 -54.920 1.00 78.44 254 LYS A CA 1
ATOM 2082 C C . LYS A 1 254 ? 44.560 2.254 -56.233 1.00 78.44 254 LYS A C 1
ATOM 2084 O O . LYS A 1 254 ? 45.218 1.540 -56.978 1.00 78.44 254 LYS A O 1
ATOM 2089 N N . ARG A 1 255 ? 43.313 2.643 -56.533 1.00 71.75 255 ARG A N 1
ATOM 2090 C CA . ARG A 1 255 ? 42.644 2.312 -57.806 1.00 71.75 255 ARG A CA 1
ATOM 2091 C C . ARG A 1 255 ? 43.128 3.154 -58.989 1.00 71.75 255 ARG A C 1
ATOM 2093 O O . ARG A 1 255 ? 43.037 2.685 -60.115 1.00 71.75 255 ARG A O 1
ATOM 2100 N N . SER A 1 256 ? 43.602 4.379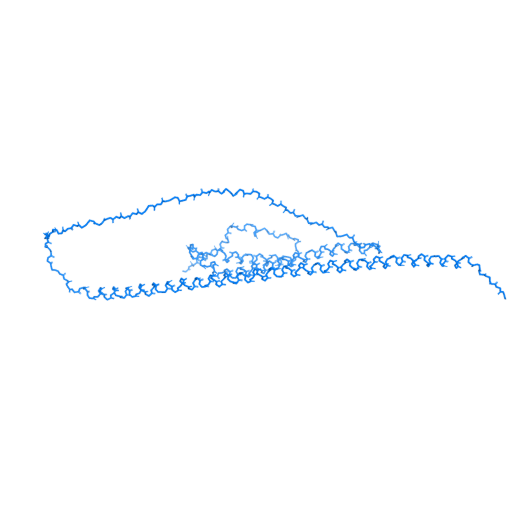 -58.753 1.00 69.06 256 SER A N 1
ATOM 2101 C CA . SER A 1 256 ? 44.105 5.269 -59.810 1.00 69.06 256 SER A CA 1
ATOM 2102 C C . SER A 1 256 ? 45.579 5.057 -60.163 1.00 69.06 256 SER A C 1
ATOM 2104 O O . SER A 1 256 ? 46.021 5.559 -61.193 1.00 69.06 256 SER A O 1
ATOM 2106 N N . SER A 1 257 ? 46.344 4.336 -59.338 1.00 61.25 257 SER A N 1
ATOM 2107 C CA . SER A 1 257 ? 47.726 3.965 -59.656 1.00 61.25 257 SER A CA 1
ATOM 2108 C C . SER A 1 257 ? 47.739 2.844 -60.707 1.00 61.25 257 SER A C 1
ATOM 2110 O O . SER A 1 257 ? 47.255 1.750 -60.410 1.00 61.25 257 SER A O 1
ATOM 2112 N N . PRO A 1 258 ? 48.281 3.056 -61.922 1.00 56.22 258 PRO A N 1
ATOM 2113 C CA . PRO A 1 258 ? 48.384 1.996 -62.917 1.00 56.22 258 PRO A CA 1
ATOM 2114 C C . PRO A 1 258 ? 49.359 0.929 -62.411 1.00 56.22 258 PRO A C 1
ATOM 2116 O O . PRO A 1 258 ? 50.481 1.252 -62.022 1.00 56.22 258 PRO A O 1
ATOM 2119 N N . LEU A 1 259 ? 48.946 -0.340 -62.423 1.00 58.34 259 LEU A N 1
ATOM 2120 C CA . LEU A 1 2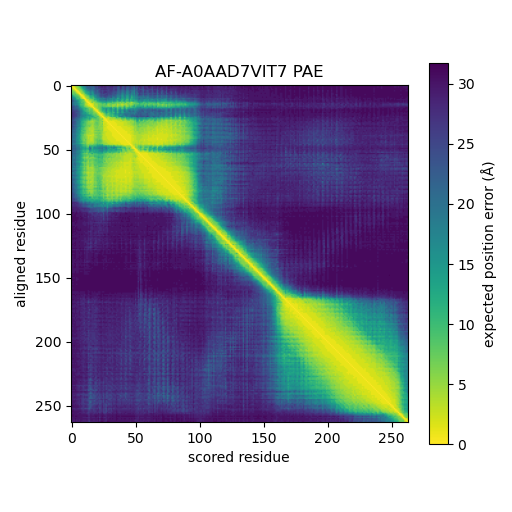59 ? 49.851 -1.473 -62.243 1.00 58.34 259 LEU A CA 1
ATOM 2121 C C . LEU A 1 259 ? 50.845 -1.473 -63.412 1.00 58.34 259 LEU A C 1
ATOM 2123 O O . LEU A 1 259 ? 50.554 -2.008 -64.480 1.00 58.34 259 LEU A O 1
ATOM 2127 N N . THR A 1 260 ? 52.019 -0.871 -63.229 1.00 55.62 260 THR A N 1
ATOM 2128 C CA . THR A 1 260 ? 53.161 -1.104 -64.114 1.00 55.62 260 THR A CA 1
ATOM 2129 C C . THR A 1 260 ? 53.697 -2.502 -63.817 1.00 55.62 260 THR A C 1
ATOM 2131 O O . THR A 1 260 ? 54.639 -2.677 -63.049 1.00 55.62 260 THR A O 1
ATOM 2134 N N . LEU A 1 261 ? 53.035 -3.510 -64.387 1.00 53.03 261 LEU A N 1
ATOM 2135 C CA . LEU A 1 261 ? 53.612 -4.829 -64.610 1.00 53.03 261 LEU A CA 1
ATOM 2136 C C . LEU A 1 261 ? 54.723 -4.656 -65.650 1.00 53.03 261 LEU A C 1
ATOM 2138 O O . LEU A 1 261 ? 54.445 -4.534 -66.842 1.00 53.03 261 LEU A O 1
ATOM 2142 N N . THR A 1 262 ? 55.971 -4.597 -65.197 1.00 51.56 262 THR A N 1
ATOM 2143 C CA . THR A 1 262 ? 57.138 -4.794 -66.061 1.00 51.56 262 THR A CA 1
ATOM 2144 C C . THR A 1 262 ? 57.684 -6.194 -65.835 1.00 51.56 262 THR A C 1
ATOM 2146 O O . THR A 1 262 ? 57.822 -6.629 -64.691 1.00 51.56 262 THR A O 1
ATOM 2149 N N . SER A 1 263 ? 57.894 -6.858 -66.971 1.00 50.53 263 SER A N 1
ATOM 2150 C CA . SER A 1 263 ? 58.356 -8.227 -67.190 1.00 50.53 263 SER A CA 1
ATOM 2151 C C . SER A 1 263 ? 59.698 -8.572 -66.553 1.00 50.53 263 SER A C 1
ATOM 2153 O O . SER A 1 263 ? 60.472 -7.641 -66.242 1.00 50.53 263 SER A O 1
#

Organism: Quillaja saponaria (NCBI:txid32244)

InterPro domains:
  IPR011684 Protein Networked (NET), actin-binding (NAB) domain [P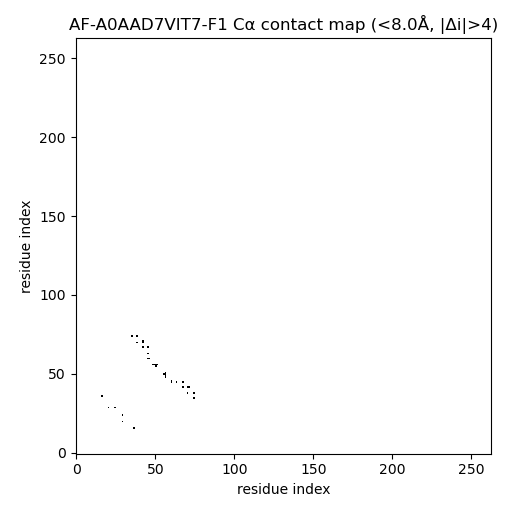F07765] (14-87)
  IPR011684 Protein Networked (NET), actin-binding (NAB) domain [PS51774] (12-93)
  IPR051861 NET actin-binding domain-containing protein [PTHR32258] (4-92)

Solvent-accessible surface area (backbone atoms only — not comparable to full-atom values): 16787 Å² total; per-residue (Å²): 141,80,84,79,78,80,76,81,69,72,71,88,81,55,70,80,82,67,72,72,80,70,97,82,62,54,71,67,59,51,54,53,51,51,52,50,51,51,50,51,51,51,49,49,49,61,72,65,56,91,48,99,41,72,69,55,38,53,52,51,37,66,71,39,42,64,60,45,51,52,53,51,51,53,50,50,54,52,52,53,54,51,52,54,52,50,54,49,53,58,52,52,59,61,52,63,72,59,75,81,61,91,78,98,78,84,88,89,83,84,82,85,81,83,81,77,82,81,80,84,72,92,71,86,78,85,82,77,86,76,83,81,76,87,83,77,89,80,88,80,85,83,83,87,79,83,88,88,89,81,87,86,88,79,79,88,86,75,98,79,65,70,70,65,54,52,54,55,51,50,52,52,50,53,50,52,52,50,52,51,51,52,52,50,52,52,53,51,54,50,51,53,52,51,53,53,49,50,54,53,51,51,53,52,51,51,52,52,50,51,53,53,51,54,50,53,52,52,50,52,54,50,52,51,51,51,51,54,52,51,51,54,51,50,53,53,49,52,51,51,51,50,50,52,53,50,53,54,52,52,55,50,52,62,69,70,53,78,85,80,84,74,133

pLDDT: mean 73.48, std 23.0, range [32.59, 98.31]

Nearest PDB structures (foldseek):
  2x0l-assembly1_A  TM=6.606E-01  e=5.258E+00  Homo sapiens

Radius of gyration: 42.44 Å; Cα contacts (8 Å, |Δi|>4): 18; chains: 1; bounding box: 103×69×135 Å

Mean predicted aligned error: 22.5 Å

Foldseek 3Di:
DDDPDPPPPPPPPCPVLPPDDDPPDDPVVVVVNVVLSVLVVVLVCQQPPDDPDPVRSVVSNVVCVVVSVVSVVVSVVVVVVVVVVVVVVVVVVVVVVAPPDDDPDDDDDDDDDPPDPPPPDPDDDPDDDDDDDDDDDDDDDDDDDDDDDDDDDDDDDDPPPPPVVVVVVVVVVVVVVVVVVVVVVVVVVVVVVVVVVVVVVVVVVVVVVVVVVVVVVVVVVVVVVVVVVVVVVVVVVVVVVVVVVVVVVVVVVVVPDDPPPDD

Sequence (263 aa):
MMAEMKTNKLPSNWWWLDSHSAPRRSTRLQSTLAELDTKTKAMLRLIEEDADSFAQRAEMYYKKRPELISLVQDFYRTHRSLAERYDLVKSESGTRLLTTLGSPFASTTMCQSGKSICLEKTYDSYSETCDTEDLAESEIDDPEQEDENKLDDISKEEETSCLALSDEVMKLREEIEKLREDNRIQKEQLKQKDEEKIEVIEKLREENRIQKEQLKQKDEEKIEVIRHLSLAVNVLKEENVKMRKFIARESSMKRSSPLTLTS